Protein AF-A0A975AXX7-F1 (afdb_monomer_lite)

Structure (mmCIF, N/CA/C/O backbone):
data_AF-A0A975AXX7-F1
#
_entry.id   AF-A0A975AXX7-F1
#
loop_
_atom_site.group_PDB
_atom_site.id
_atom_site.type_symbol
_atom_site.label_atom_id
_atom_site.label_alt_id
_atom_site.label_comp_id
_atom_site.label_asym_id
_atom_site.label_entity_id
_atom_site.label_seq_id
_atom_site.pdbx_PDB_ins_code
_atom_site.Cartn_x
_atom_site.Cartn_y
_atom_site.Cartn_z
_atom_site.occupancy
_atom_site.B_iso_or_equiv
_atom_site.auth_seq_id
_atom_site.auth_comp_id
_atom_site.auth_asym_id
_atom_site.auth_atom_id
_atom_site.pdbx_PDB_model_num
ATOM 1 N N . MET A 1 1 ? 7.019 35.701 13.606 1.00 56.59 1 MET A N 1
ATOM 2 C CA . MET A 1 1 ? 5.741 35.134 14.078 1.00 56.59 1 MET A CA 1
ATOM 3 C C . MET A 1 1 ? 6.083 34.385 15.350 1.00 56.59 1 MET A C 1
ATOM 5 O O . MET A 1 1 ? 6.893 33.473 15.271 1.00 56.59 1 MET A O 1
ATOM 9 N N . TYR A 1 2 ? 5.627 34.871 16.501 1.00 76.50 2 TYR A N 1
ATOM 10 C CA . TYR A 1 2 ? 6.016 34.317 17.797 1.00 76.50 2 TYR A CA 1
ATOM 11 C C . TYR A 1 2 ? 5.344 32.965 18.018 1.00 76.50 2 TYR A C 1
ATOM 13 O O . TYR A 1 2 ? 4.155 32.813 17.732 1.00 76.50 2 TYR A O 1
ATOM 21 N N . THR A 1 3 ? 6.103 31.983 18.490 1.00 83.06 3 THR A N 1
ATOM 22 C CA . THR A 1 3 ? 5.582 30.653 18.804 1.00 83.06 3 THR A CA 1
ATOM 23 C C . THR A 1 3 ? 5.212 30.550 20.282 1.00 83.06 3 THR A C 1
ATOM 25 O O . THR A 1 3 ? 5.632 31.357 21.112 1.00 83.06 3 THR A O 1
ATOM 28 N N . GLN A 1 4 ? 4.440 29.521 20.638 1.00 84.56 4 GLN A N 1
ATOM 29 C CA . GLN A 1 4 ? 4.141 29.222 22.042 1.00 84.56 4 GLN A CA 1
ATOM 30 C C . GLN A 1 4 ? 5.424 28.965 22.854 1.00 84.56 4 GLN A C 1
ATOM 32 O O . GLN A 1 4 ? 5.468 29.283 24.036 1.00 84.56 4 GLN A O 1
ATOM 37 N N . ILE A 1 5 ? 6.473 28.442 22.2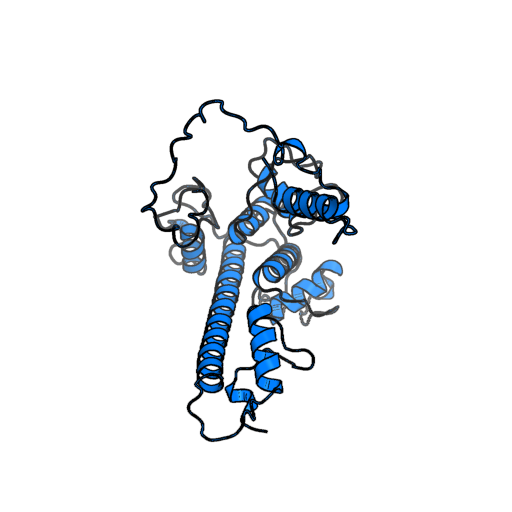14 1.00 85.62 5 ILE A N 1
ATOM 38 C CA . ILE A 1 5 ? 7.759 28.143 22.852 1.00 85.62 5 ILE A CA 1
ATOM 39 C C . ILE A 1 5 ? 8.514 29.446 23.170 1.00 85.62 5 ILE A C 1
ATOM 41 O O . ILE A 1 5 ? 9.024 29.589 24.276 1.00 85.62 5 ILE A O 1
ATOM 45 N N . ASP A 1 6 ? 8.494 30.438 22.272 1.00 87.44 6 ASP A N 1
ATOM 46 C CA . ASP A 1 6 ? 9.127 31.749 22.512 1.00 87.44 6 ASP A CA 1
ATOM 47 C C . ASP A 1 6 ? 8.477 32.496 23.693 1.00 87.44 6 ASP A C 1
ATOM 49 O O . ASP A 1 6 ? 9.152 33.155 24.490 1.00 87.44 6 ASP A O 1
ATOM 53 N N . MET A 1 7 ? 7.155 32.359 23.845 1.00 86.31 7 MET A N 1
ATOM 54 C CA . MET A 1 7 ? 6.407 32.888 24.991 1.00 86.31 7 MET A CA 1
ATOM 55 C C . MET A 1 7 ? 6.844 32.249 26.309 1.00 86.31 7 MET A C 1
ATOM 57 O O . MET A 1 7 ? 7.136 32.969 27.265 1.00 86.31 7 MET A O 1
ATOM 61 N N . VAL A 1 8 ? 6.904 30.914 26.360 1.00 88.38 8 VAL A N 1
ATOM 62 C CA . VAL A 1 8 ? 7.307 30.183 27.571 1.00 88.38 8 VAL A CA 1
ATOM 63 C C . VAL A 1 8 ? 8.723 30.589 27.969 1.00 88.38 8 VAL A C 1
ATOM 65 O O . VAL A 1 8 ? 8.921 31.033 29.100 1.00 88.38 8 VAL A O 1
ATOM 68 N N . LYS A 1 9 ? 9.654 30.620 27.011 1.00 89.88 9 LYS A N 1
ATOM 69 C CA . LYS A 1 9 ? 11.035 31.048 27.241 1.00 89.88 9 LYS A CA 1
ATOM 70 C C . LYS A 1 9 ? 11.153 32.434 27.862 1.00 89.88 9 LYS A C 1
ATOM 72 O O . LYS A 1 9 ? 11.984 32.687 28.735 1.00 89.88 9 LYS A O 1
ATOM 77 N N . THR A 1 10 ? 10.313 33.354 27.406 1.00 88.81 10 THR A N 1
ATOM 78 C CA . THR A 1 10 ? 10.299 34.726 27.917 1.00 88.81 10 THR A CA 1
ATOM 79 C C . THR A 1 10 ? 9.837 34.770 29.374 1.00 88.81 10 THR A C 1
ATOM 81 O O . THR A 1 10 ? 10.451 35.452 30.192 1.00 88.81 10 THR A O 1
ATOM 84 N N . ILE A 1 11 ? 8.797 34.005 29.724 1.00 88.06 11 ILE A N 1
ATOM 85 C CA . ILE A 1 11 ? 8.273 33.917 31.096 1.00 88.06 11 ILE A CA 1
ATOM 86 C C . ILE A 1 11 ? 9.312 33.301 32.035 1.00 88.06 11 ILE A C 1
ATOM 88 O O . ILE A 1 11 ? 9.528 33.820 33.130 1.00 88.06 11 ILE A O 1
ATOM 92 N N . GLU A 1 12 ? 9.986 32.234 31.603 1.00 89.56 12 GLU A N 1
ATOM 93 C CA . GLU A 1 12 ? 11.050 31.606 32.387 1.00 89.56 12 GLU A CA 1
ATOM 94 C C . GLU A 1 12 ? 12.153 32.596 32.743 1.00 89.56 12 GLU A C 1
ATOM 96 O O . GLU A 1 12 ? 12.564 32.681 33.897 1.00 89.56 12 GLU A O 1
ATOM 101 N N . GLN A 1 13 ? 12.603 33.389 31.769 1.00 86.38 13 GLN A N 1
ATOM 102 C CA . GLN A 1 13 ? 13.652 34.374 32.001 1.00 86.38 13 GLN A CA 1
ATOM 103 C C . GLN A 1 13 ? 13.206 35.524 32.903 1.00 86.38 13 GLN A C 1
ATOM 105 O O . GLN A 1 13 ? 13.998 35.970 33.730 1.00 86.38 13 GLN A O 1
ATOM 110 N N . ILE A 1 14 ? 11.955 35.983 32.786 1.00 86.88 14 ILE A N 1
ATOM 111 C CA . ILE A 1 14 ? 11.397 37.013 33.676 1.00 86.88 14 ILE A CA 1
ATOM 112 C C . ILE A 1 14 ? 11.335 36.508 35.124 1.00 86.88 14 ILE A C 1
ATOM 114 O O . ILE A 1 14 ? 11.645 37.253 36.051 1.00 86.88 14 ILE A O 1
ATOM 118 N N . LEU A 1 15 ? 10.949 35.246 35.325 1.00 89.12 15 LEU A N 1
ATOM 119 C CA . LEU A 1 15 ? 10.796 34.641 36.651 1.00 89.12 15 LEU A CA 1
ATOM 120 C C . LEU A 1 15 ? 12.088 34.002 37.193 1.00 89.12 15 LEU A C 1
ATOM 122 O O . LEU A 1 15 ? 12.091 33.500 38.316 1.00 89.12 15 LEU A O 1
ATOM 126 N N . GLY A 1 16 ? 13.178 34.007 36.418 1.00 88.56 16 GLY A N 1
ATOM 127 C CA . GLY A 1 16 ? 14.449 33.379 36.789 1.00 88.56 16 GLY A CA 1
ATOM 128 C C . GLY A 1 16 ? 14.383 31.850 36.895 1.00 88.56 16 GLY A C 1
ATOM 129 O O . GLY A 1 16 ? 15.138 31.255 37.665 1.00 88.56 16 GLY A O 1
ATOM 130 N N . LEU A 1 17 ? 13.471 31.211 36.160 1.00 90.00 17 LEU A N 1
ATOM 131 C CA . LEU A 1 17 ? 13.278 29.763 36.169 1.00 90.00 17 LEU A CA 1
ATOM 132 C C . LEU A 1 17 ? 14.241 29.065 35.189 1.00 90.00 17 LEU A C 1
ATOM 134 O O . LEU A 1 17 ? 14.586 29.631 34.148 1.00 90.00 17 LEU A O 1
ATOM 138 N N . PRO A 1 18 ? 14.700 27.838 35.502 1.00 89.50 18 PRO A N 1
ATOM 139 C CA . PRO A 1 18 ? 15.473 27.040 34.559 1.00 89.50 18 PRO A CA 1
ATOM 140 C C . PRO A 1 18 ? 14.592 26.571 33.385 1.00 89.50 18 PRO A C 1
ATOM 142 O O . PRO A 1 18 ? 13.393 26.385 33.585 1.00 89.50 18 PRO A O 1
ATOM 145 N N . PRO A 1 19 ? 15.181 26.297 32.203 1.00 86.62 19 PRO A N 1
ATOM 146 C CA . PRO A 1 19 ? 14.426 25.858 31.032 1.00 86.62 19 PRO A CA 1
ATOM 147 C C . PRO A 1 19 ? 13.666 24.548 31.251 1.00 86.62 19 PRO A C 1
ATOM 149 O O . PRO A 1 19 ? 14.264 23.544 31.648 1.00 86.62 19 PRO A O 1
ATOM 152 N N . MET A 1 20 ? 12.372 24.527 30.929 1.00 83.44 20 MET A N 1
ATOM 153 C CA . MET A 1 20 ? 11.478 23.395 31.183 1.00 83.44 20 MET A CA 1
ATOM 154 C C . MET A 1 20 ? 11.705 22.231 30.209 1.00 83.44 20 MET A C 1
ATOM 156 O O . MET A 1 20 ? 11.367 21.086 30.515 1.00 83.44 20 MET A O 1
ATOM 160 N N . ASN A 1 21 ? 12.274 22.499 29.026 1.00 87.50 21 ASN A N 1
ATOM 161 C CA . ASN A 1 21 ? 12.697 21.486 28.054 1.00 87.50 21 ASN A CA 1
ATOM 162 C C . ASN A 1 21 ? 13.792 22.008 27.088 1.00 87.50 21 ASN A C 1
ATOM 164 O O . ASN A 1 21 ? 14.190 23.170 27.133 1.00 87.50 21 ASN A O 1
ATOM 168 N N . GLN A 1 22 ? 14.297 21.142 26.195 1.00 81.06 22 GLN A N 1
ATOM 169 C CA . GLN A 1 22 ? 15.372 21.497 25.248 1.00 81.06 22 GLN A CA 1
ATOM 170 C C . GLN A 1 22 ? 14.945 22.498 24.162 1.00 81.06 22 GLN A C 1
ATOM 172 O O . GLN A 1 22 ? 15.771 23.285 23.708 1.00 81.06 22 GLN A O 1
ATOM 177 N N . MET A 1 23 ? 13.675 22.479 23.747 1.00 81.50 23 MET A N 1
ATOM 178 C CA . MET A 1 23 ? 13.162 23.409 22.733 1.00 81.50 23 MET A CA 1
ATOM 179 C C . MET A 1 23 ? 13.023 24.818 23.308 1.00 81.50 23 MET A C 1
ATOM 181 O O . MET A 1 23 ? 13.347 25.795 22.646 1.00 81.50 23 MET A O 1
ATOM 185 N N . ASP A 1 24 ? 12.617 24.900 24.569 1.00 85.38 24 ASP A N 1
ATOM 186 C CA . ASP A 1 24 ? 12.562 26.120 25.364 1.00 85.38 24 ASP A CA 1
ATOM 187 C C . ASP A 1 24 ? 13.958 26.712 25.594 1.00 85.38 24 ASP A C 1
ATOM 189 O O . ASP A 1 24 ? 14.209 27.903 25.420 1.00 85.38 24 ASP A O 1
ATOM 193 N N . ALA A 1 25 ? 14.940 25.855 25.891 1.00 86.25 25 ALA A N 1
ATOM 194 C CA . ALA A 1 25 ? 16.334 26.267 26.012 1.00 86.25 25 ALA A CA 1
ATOM 195 C C . ALA A 1 25 ? 16.880 26.932 24.732 1.00 86.25 25 ALA A C 1
ATOM 197 O O . ALA A 1 25 ? 17.683 27.858 24.842 1.00 86.25 25 ALA A O 1
ATOM 198 N N . ALA A 1 26 ? 16.440 26.481 23.552 1.00 85.94 26 ALA A N 1
ATOM 199 C CA . ALA A 1 26 ? 16.887 26.976 22.249 1.00 85.94 26 ALA A CA 1
ATOM 200 C C . ALA A 1 26 ? 16.035 28.127 21.676 1.00 85.94 26 ALA A C 1
ATOM 202 O O . ALA A 1 26 ? 16.423 28.725 20.670 1.00 85.94 26 ALA A O 1
ATOM 203 N N . ALA A 1 27 ? 14.883 28.430 22.277 1.00 87.31 27 ALA A N 1
ATOM 204 C CA . ALA A 1 27 ? 13.981 29.469 21.796 1.00 87.31 27 ALA A CA 1
ATOM 205 C C . ALA A 1 27 ? 14.533 30.881 22.035 1.00 87.31 27 ALA A C 1
ATOM 207 O O . ALA A 1 27 ? 15.290 31.132 22.977 1.00 87.31 27 ALA A O 1
ATOM 208 N N . THR A 1 28 ? 14.140 31.818 21.167 1.00 86.06 28 THR A N 1
ATOM 209 C CA . THR A 1 28 ? 14.558 33.220 21.286 1.00 86.06 28 THR A CA 1
ATOM 210 C C . THR A 1 28 ? 13.539 33.974 22.147 1.00 86.06 28 THR A C 1
ATOM 212 O O . THR A 1 28 ? 12.370 34.040 21.770 1.00 86.06 28 THR A O 1
ATOM 215 N N . PRO A 1 29 ? 13.941 34.567 23.284 1.00 84.00 29 PRO A N 1
ATOM 216 C CA . PRO A 1 29 ? 13.029 35.312 24.146 1.00 84.00 29 PRO A CA 1
ATOM 217 C C . PRO A 1 29 ? 12.493 36.577 23.466 1.00 84.00 29 PRO A C 1
ATOM 219 O O . PRO A 1 29 ? 13.185 37.251 22.699 1.00 84.00 29 PRO A O 1
ATOM 222 N N . MET A 1 30 ? 11.264 36.952 23.801 1.00 83.94 30 MET A N 1
ATOM 223 C CA . MET A 1 30 ? 10.543 38.089 23.234 1.00 83.94 30 MET A CA 1
ATOM 224 C C . MET A 1 30 ? 10.767 39.383 24.034 1.00 83.94 30 MET A C 1
ATOM 226 O O . MET A 1 30 ? 9.806 40.039 24.434 1.00 83.94 30 MET A O 1
ATOM 230 N N . TYR A 1 31 ? 12.018 39.786 24.270 1.00 74.56 31 TYR A N 1
ATOM 231 C CA . TYR A 1 31 ? 12.330 40.974 25.089 1.00 74.56 31 TYR A CA 1
ATOM 232 C C . TYR A 1 31 ? 11.623 42.258 24.625 1.00 74.56 31 TYR A C 1
ATOM 234 O O . TYR A 1 31 ? 11.270 43.106 25.438 1.00 74.56 31 TYR A O 1
ATOM 242 N N . ASN A 1 32 ? 11.369 42.380 23.321 1.00 71.94 32 ASN A N 1
ATOM 243 C CA . ASN A 1 32 ? 10.777 43.580 22.729 1.00 71.94 32 ASN A CA 1
ATOM 244 C C . ASN A 1 32 ? 9.257 43.684 22.935 1.00 71.94 32 ASN A C 1
ATOM 246 O O . ASN A 1 32 ? 8.696 44.748 22.705 1.00 71.94 32 ASN A O 1
ATOM 250 N N . ALA A 1 33 ? 8.583 42.604 23.345 1.00 71.94 33 ALA A N 1
ATOM 251 C CA . ALA A 1 33 ? 7.134 42.606 23.553 1.00 71.94 33 ALA A CA 1
ATOM 252 C C . ALA A 1 33 ? 6.723 43.169 24.928 1.00 71.94 33 ALA A C 1
ATOM 254 O O . ALA A 1 33 ? 5.579 43.579 25.103 1.00 71.94 33 ALA A O 1
ATOM 255 N N . PHE A 1 34 ? 7.645 43.199 25.895 1.00 70.62 34 PHE A N 1
ATOM 256 C CA . PHE A 1 34 ? 7.394 43.614 27.280 1.00 70.62 34 PHE A CA 1
ATOM 257 C C . PHE A 1 34 ? 8.258 44.825 27.655 1.00 70.62 34 PHE A C 1
ATOM 259 O O . PHE A 1 34 ? 9.052 44.779 28.592 1.00 70.62 34 PHE A O 1
ATOM 266 N N . THR A 1 35 ? 8.139 45.906 26.885 1.00 69.19 35 THR A N 1
ATOM 267 C CA . THR A 1 35 ? 8.797 47.185 27.184 1.00 69.19 35 THR A CA 1
ATOM 268 C C . THR A 1 35 ? 7.940 48.046 28.117 1.00 69.19 35 THR A C 1
ATOM 270 O O . THR A 1 35 ? 6.712 47.990 28.103 1.00 69.19 35 THR A O 1
ATOM 273 N N . ASP A 1 36 ? 8.603 48.856 28.941 1.00 75.06 36 ASP A N 1
ATOM 274 C CA . ASP A 1 36 ? 8.009 49.892 29.790 1.00 75.06 36 ASP A CA 1
ATOM 275 C C . ASP A 1 36 ? 7.554 51.137 29.003 1.00 75.06 36 ASP A C 1
ATOM 277 O O . ASP A 1 36 ? 6.900 52.023 29.556 1.00 75.06 36 ASP A O 1
ATOM 281 N N . LYS A 1 37 ? 7.876 51.206 27.706 1.00 76.88 37 LYS A N 1
ATOM 282 C CA . LYS A 1 37 ? 7.418 52.249 26.791 1.00 76.88 37 LYS A CA 1
ATOM 283 C C . LYS A 1 37 ? 6.315 51.712 25.895 1.00 76.88 37 LYS A C 1
ATOM 285 O O . LYS A 1 37 ? 6.543 50.819 25.088 1.00 76.88 37 LYS A O 1
ATOM 290 N N . ALA A 1 38 ? 5.128 52.301 26.010 1.00 68.81 38 ALA A N 1
ATOM 291 C CA . ALA A 1 38 ? 4.030 52.006 25.102 1.00 68.81 38 ALA A CA 1
ATOM 292 C C . ALA A 1 38 ? 4.414 52.390 23.666 1.00 68.81 38 ALA A C 1
ATOM 294 O O . ALA A 1 38 ? 4.820 53.527 23.413 1.00 68.81 38 ALA A O 1
ATOM 295 N N . ASP A 1 39 ? 4.260 51.447 22.741 1.00 73.88 39 ASP A N 1
ATOM 296 C CA . ASP A 1 39 ? 4.208 51.754 21.319 1.00 73.88 39 ASP A CA 1
ATOM 297 C C . ASP A 1 39 ? 2.826 52.351 21.020 1.00 73.88 39 ASP A C 1
ATOM 299 O O . ASP A 1 39 ? 1.798 51.708 21.245 1.00 73.88 39 ASP A O 1
ATOM 303 N N . LEU A 1 40 ? 2.809 53.622 20.622 1.00 78.94 40 LEU A N 1
ATOM 304 C CA . LEU A 1 40 ? 1.591 54.386 20.339 1.00 78.94 40 LEU A CA 1
ATOM 305 C C . LEU A 1 40 ? 1.329 54.510 18.834 1.00 78.94 40 LEU A C 1
ATOM 307 O O . LEU A 1 40 ? 0.397 55.218 18.445 1.00 78.94 40 LEU A O 1
ATOM 311 N N . GLU A 1 41 ? 2.139 53.859 17.993 1.00 81.38 41 GLU A N 1
ATOM 312 C CA . GLU A 1 41 ? 1.889 53.815 16.557 1.00 81.38 41 GLU A CA 1
ATOM 313 C C . GLU A 1 41 ? 0.520 53.155 16.289 1.00 81.38 41 GLU A C 1
ATOM 315 O O . GLU A 1 41 ? 0.195 52.116 16.880 1.00 81.38 41 GLU A O 1
ATOM 320 N N . PRO A 1 42 ? -0.333 53.747 15.430 1.00 77.31 42 PRO A N 1
ATOM 321 C CA . PRO A 1 42 ? -1.627 53.169 15.096 1.00 77.31 42 PRO A CA 1
ATOM 322 C C . PRO A 1 42 ? -1.447 51.777 14.491 1.00 77.31 42 PRO A C 1
ATOM 324 O O . PR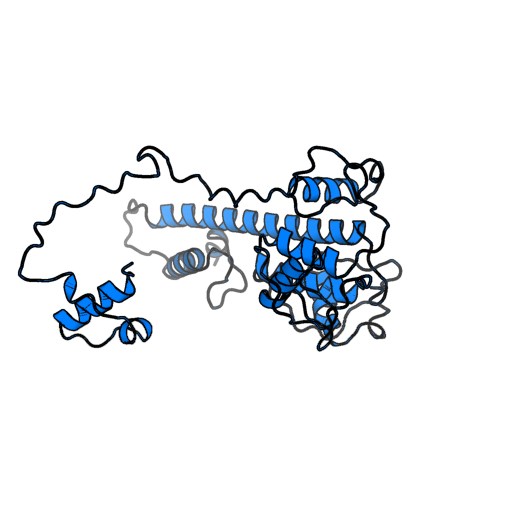O A 1 42 ? -0.745 51.605 13.497 1.00 77.31 42 PRO A O 1
ATOM 327 N N . TYR A 1 43 ? -2.104 50.776 15.071 1.00 68.62 43 TYR A N 1
ATOM 328 C CA . TYR A 1 43 ? -2.062 49.428 14.521 1.00 68.62 43 TYR A CA 1
ATOM 329 C C . TYR A 1 43 ? -2.767 49.390 13.160 1.00 68.62 43 TYR A C 1
ATOM 331 O O . TYR A 1 43 ? -3.957 49.709 13.062 1.00 68.62 43 TYR A O 1
ATOM 339 N N . ASP A 1 44 ? -2.055 48.946 12.123 1.00 75.62 44 ASP A N 1
ATOM 340 C CA . ASP A 1 44 ? -2.662 48.629 10.835 1.00 75.62 44 ASP A CA 1
ATOM 341 C C . ASP A 1 44 ? -3.618 47.448 11.015 1.00 75.62 44 ASP A C 1
ATOM 343 O O . ASP A 1 44 ? -3.212 46.296 11.191 1.00 75.62 44 ASP A O 1
ATOM 347 N N . VAL A 1 45 ? -4.919 47.738 10.993 1.00 73.19 45 VAL A N 1
ATOM 348 C CA . VAL A 1 45 ? -5.962 46.726 11.159 1.00 73.19 45 VAL A CA 1
ATOM 349 C C . VAL A 1 45 ? -5.858 45.708 10.025 1.00 73.19 45 VAL A C 1
ATOM 351 O O . VAL A 1 45 ? -6.260 45.960 8.888 1.00 73.19 45 VAL A O 1
ATOM 354 N N . ILE A 1 46 ? -5.361 44.515 10.346 1.00 68.56 46 ILE A N 1
ATOM 355 C CA . ILE A 1 46 ? -5.423 43.373 9.440 1.00 68.56 46 ILE A CA 1
ATOM 356 C C . ILE A 1 46 ? -6.882 42.923 9.387 1.00 68.56 46 ILE A C 1
ATOM 358 O O . ILE A 1 46 ? -7.413 42.349 10.337 1.00 68.56 46 ILE A O 1
ATOM 362 N N . GLN A 1 47 ? -7.539 43.201 8.262 1.00 65.38 47 GLN A N 1
ATOM 363 C CA . GLN A 1 47 ? -8.883 42.707 7.986 1.00 65.38 47 GLN A CA 1
ATOM 364 C C . GLN A 1 47 ? -8.915 41.183 8.118 1.00 65.38 47 GLN A C 1
ATOM 366 O O . GLN A 1 47 ? -8.091 40.459 7.547 1.00 65.38 47 GLN A O 1
ATOM 371 N N . ASN A 1 48 ? -9.891 40.706 8.882 1.00 59.22 48 ASN A N 1
ATOM 372 C CA . ASN A 1 48 ? -10.153 39.292 9.038 1.00 59.22 48 ASN A CA 1
ATOM 373 C C . ASN A 1 48 ? -10.420 38.648 7.663 1.00 59.22 48 ASN A C 1
ATOM 375 O O . ASN A 1 48 ? -11.349 39.034 6.958 1.00 59.22 48 ASN A O 1
ATOM 379 N N . LYS A 1 49 ? -9.615 37.647 7.291 1.00 69.44 49 LYS A N 1
ATOM 380 C CA . LYS A 1 49 ? -9.759 36.911 6.025 1.00 69.44 49 LYS A CA 1
ATOM 381 C C . LYS A 1 49 ? -10.840 35.821 6.068 1.00 69.44 49 LYS A C 1
ATOM 383 O O . LYS A 1 49 ? -11.188 35.293 5.017 1.00 69.44 49 LYS A O 1
ATOM 388 N N . ILE A 1 50 ? -11.346 35.456 7.250 1.00 64.62 50 ILE A N 1
ATOM 389 C CA . ILE A 1 50 ? -12.312 34.367 7.451 1.00 64.62 50 ILE A CA 1
ATOM 390 C C . ILE A 1 50 ? -13.471 34.868 8.327 1.00 64.62 50 ILE A C 1
ATOM 392 O O . ILE A 1 50 ? -13.258 35.085 9.514 1.00 64.62 50 ILE A O 1
ATOM 396 N N . PRO A 1 51 ? -14.694 35.029 7.798 1.00 75.50 51 PRO A N 1
ATOM 397 C CA . PRO A 1 51 ? -15.839 35.543 8.557 1.00 75.50 51 PRO A CA 1
ATOM 398 C C . PRO A 1 51 ? -16.028 34.865 9.930 1.00 75.50 51 PRO A C 1
ATOM 400 O O . PRO A 1 51 ? -15.866 33.652 10.049 1.00 75.50 51 PRO A O 1
ATOM 403 N N . LEU A 1 52 ? -16.343 35.650 10.971 1.00 59.69 52 LEU A N 1
ATOM 404 C CA . LEU A 1 52 ? -16.470 35.188 12.371 1.00 59.69 52 LEU A CA 1
ATOM 405 C C . LEU A 1 52 ? -17.587 34.147 12.578 1.00 59.69 52 LEU A C 1
ATOM 407 O O . LEU A 1 52 ? -17.570 33.396 13.547 1.00 59.69 52 LEU A O 1
ATOM 411 N N . ASP A 1 53 ? -18.556 34.124 11.671 1.00 75.81 53 ASP A N 1
ATOM 412 C CA . ASP A 1 53 ? -19.694 33.210 11.594 1.00 75.81 53 ASP A CA 1
ATOM 413 C C . ASP A 1 53 ? -19.385 31.920 10.819 1.00 75.81 53 ASP A C 1
ATOM 415 O O . ASP A 1 53 ? -20.196 30.989 10.805 1.00 75.81 53 ASP A O 1
ATOM 419 N N . LYS A 1 54 ? -18.201 31.816 10.206 1.00 63.94 54 LYS A N 1
ATOM 420 C CA . LYS A 1 54 ? -17.760 30.582 9.566 1.00 63.94 54 LYS A CA 1
ATOM 421 C C . LYS A 1 54 ? -17.414 29.564 10.658 1.00 63.94 54 LYS A C 1
ATOM 423 O O . LYS A 1 54 ? -16.344 29.619 11.261 1.00 63.94 54 LYS A O 1
ATOM 428 N N . MET A 1 55 ? -18.325 28.624 10.920 1.00 54.00 55 MET A N 1
ATOM 429 C CA . MET A 1 55 ? -18.020 27.430 11.715 1.00 54.00 55 MET A CA 1
ATOM 430 C C . MET A 1 55 ? -16.754 26.762 11.159 1.00 54.00 55 MET A C 1
ATOM 432 O O . MET A 1 55 ? -16.566 26.744 9.939 1.00 54.00 55 MET A O 1
ATOM 436 N N . ASN A 1 56 ? -15.905 26.196 12.029 1.00 51.81 56 ASN A N 1
ATOM 437 C CA . ASN A 1 56 ? -14.838 25.296 11.584 1.00 51.81 56 ASN A CA 1
ATOM 438 C C . ASN A 1 56 ? -15.461 24.299 10.605 1.00 51.81 56 ASN A C 1
ATOM 440 O O . ASN A 1 56 ? -16.385 23.578 10.989 1.00 51.81 56 ASN A O 1
ATOM 444 N N . GLU A 1 57 ? -14.998 24.287 9.354 1.00 53.50 57 GLU A N 1
ATOM 445 C CA . GLU A 1 57 ? -15.444 23.294 8.384 1.00 53.50 57 GLU A CA 1
ATOM 446 C C . GLU A 1 57 ? -15.203 21.924 9.023 1.00 53.50 57 GLU A C 1
ATOM 448 O O . GLU A 1 57 ? -14.072 21.576 9.376 1.00 53.50 57 GLU A O 1
ATOM 453 N N . GLY A 1 58 ? -16.288 21.198 9.308 1.00 46.12 58 GLY A N 1
ATOM 454 C CA . GLY A 1 58 ? -16.210 19.878 9.913 1.00 46.12 58 GLY A CA 1
ATOM 455 C C . GLY A 1 58 ? -15.306 19.022 9.044 1.00 46.12 58 GLY A C 1
ATOM 456 O O . GLY A 1 58 ? -15.642 18.799 7.889 1.00 46.12 58 GLY A O 1
ATOM 457 N N . SER A 1 59 ? -14.163 18.597 9.598 1.00 41.41 59 SER A N 1
ATOM 458 C CA . SER A 1 59 ? -12.998 18.085 8.864 1.00 41.41 59 SER A CA 1
ATOM 459 C C . SER A 1 59 ? -12.555 19.025 7.743 1.00 41.41 59 SER A C 1
ATOM 461 O O . SER A 1 59 ? -13.258 19.184 6.754 1.00 41.41 59 SER A O 1
ATOM 463 N N . ALA A 1 60 ? -11.362 19.611 7.883 1.00 37.47 60 ALA A N 1
ATOM 464 C CA . ALA A 1 60 ? -10.703 20.328 6.802 1.00 37.47 60 ALA A CA 1
ATOM 465 C C . ALA A 1 60 ? -10.969 19.610 5.476 1.00 37.47 60 ALA A C 1
ATOM 467 O O . ALA A 1 60 ? -10.601 18.439 5.323 1.00 37.47 60 ALA A O 1
ATOM 468 N N . SER A 1 61 ? -11.647 20.303 4.560 1.00 36.59 61 SER A N 1
ATOM 469 C CA . SER A 1 61 ? -11.631 19.942 3.159 1.00 36.59 61 SER A CA 1
ATOM 470 C C . SER A 1 61 ? -10.165 19.737 2.816 1.00 36.59 61 SER A C 1
ATOM 472 O O . SER A 1 61 ? -9.370 20.683 2.814 1.00 36.59 61 SER A O 1
ATOM 474 N N . VAL A 1 62 ? -9.803 18.469 2.629 1.00 41.12 62 VAL A N 1
ATOM 475 C CA . VAL A 1 62 ? -8.552 18.054 2.013 1.00 41.12 62 VAL A CA 1
ATOM 476 C C . VAL A 1 62 ? -8.349 19.003 0.834 1.00 41.12 62 VAL A C 1
ATOM 478 O O . VAL A 1 62 ? -9.327 19.213 0.106 1.00 41.12 62 VAL A O 1
ATOM 481 N N . PRO A 1 63 ? -7.174 19.642 0.661 1.00 31.19 63 PRO A N 1
ATOM 482 C CA . PRO A 1 63 ? -6.934 20.451 -0.524 1.00 31.19 63 PRO A CA 1
ATOM 483 C C . PRO A 1 63 ? -7.414 19.642 -1.719 1.00 31.19 63 PRO A C 1
ATOM 485 O O . PRO A 1 63 ? -6.997 18.495 -1.885 1.00 31.19 63 PRO A O 1
ATOM 488 N N . SER A 1 64 ? -8.385 20.202 -2.445 1.00 33.25 64 SER A N 1
ATOM 489 C CA . SER A 1 64 ? -9.009 19.563 -3.592 1.00 33.25 64 SER A CA 1
ATOM 490 C C . SER A 1 64 ? -7.894 19.205 -4.558 1.00 33.25 64 SER A C 1
ATOM 492 O O . SER A 1 64 ? -7.411 20.047 -5.315 1.00 33.25 64 SER A O 1
ATOM 494 N N . TYR A 1 65 ? -7.451 17.952 -4.501 1.00 33.56 65 TYR A N 1
ATOM 495 C CA . TYR A 1 65 ? -6.675 17.362 -5.562 1.00 33.56 65 TYR A CA 1
ATOM 496 C C . TYR A 1 65 ? -7.591 17.431 -6.780 1.00 33.56 65 TYR A C 1
ATOM 498 O O . TYR A 1 65 ? -8.591 16.722 -6.851 1.00 33.56 65 TYR A O 1
ATOM 506 N N . ASN A 1 66 ? -7.241 18.272 -7.753 1.00 33.91 66 ASN A N 1
ATOM 507 C CA . ASN A 1 66 ? -7.729 18.174 -9.129 1.00 33.91 66 ASN A CA 1
ATOM 508 C C . ASN A 1 66 ? -7.191 16.877 -9.775 1.00 33.91 66 ASN A C 1
ATOM 510 O O . ASN A 1 66 ? -6.544 16.886 -10.817 1.00 33.91 66 ASN A O 1
ATOM 514 N N . GLY A 1 67 ? -7.398 15.735 -9.122 1.00 41.41 67 GLY A N 1
ATOM 515 C CA . GLY A 1 67 ? -7.356 14.418 -9.725 1.00 41.41 67 GLY A CA 1
ATOM 516 C C . GLY A 1 67 ? -8.804 14.003 -9.870 1.00 41.41 67 GLY A C 1
ATOM 517 O O . GLY A 1 67 ? -9.384 13.564 -8.886 1.00 41.41 67 GLY A O 1
ATOM 518 N N . GLY A 1 68 ? -9.377 14.235 -11.053 1.00 39.19 68 GLY A N 1
ATOM 519 C CA . GLY A 1 68 ? -10.803 14.081 -11.321 1.00 39.19 68 GLY A CA 1
ATOM 520 C C . GLY A 1 68 ? -11.397 12.852 -10.644 1.00 39.19 68 GLY A C 1
ATOM 521 O O . GLY A 1 68 ? -11.020 11.723 -10.954 1.00 39.19 68 GLY A O 1
ATOM 522 N N . SER A 1 69 ? -12.318 13.083 -9.709 1.00 40.81 69 SER A N 1
ATOM 523 C CA . SER A 1 69 ? -13.230 12.051 -9.242 1.00 40.81 69 SER A CA 1
ATOM 524 C C . SER A 1 69 ? -13.945 11.513 -10.475 1.00 40.81 69 SER A C 1
ATOM 526 O O . SER A 1 69 ? -14.685 12.251 -11.131 1.00 40.81 69 SER A O 1
ATOM 528 N N . HIS A 1 70 ? -13.694 10.255 -10.836 1.00 52.56 70 HIS A N 1
ATOM 529 C CA . HIS A 1 70 ? -14.425 9.650 -11.937 1.00 52.56 70 HIS A CA 1
ATOM 530 C C . HIS A 1 70 ? -15.865 9.425 -11.481 1.00 52.56 70 HIS A C 1
ATOM 532 O O . HIS A 1 70 ? -16.156 8.542 -10.681 1.00 52.56 70 HIS A O 1
ATOM 538 N N . SER A 1 71 ? -16.755 10.287 -11.970 1.00 49.00 71 SER A N 1
ATOM 539 C CA . SER A 1 71 ? -18.211 10.180 -11.808 1.00 49.00 71 SER A CA 1
ATOM 540 C C . SER A 1 71 ? -18.814 9.088 -12.715 1.00 49.00 71 SER A C 1
ATOM 542 O O . SER A 1 71 ? -19.982 8.735 -12.580 1.00 49.00 71 SER A O 1
ATOM 544 N N . GLY A 1 72 ? -18.021 8.548 -13.651 1.00 59.25 72 GLY A N 1
ATOM 545 C CA . GLY A 1 72 ? -18.420 7.500 -14.593 1.00 59.25 72 GLY A CA 1
ATOM 546 C C . GLY A 1 72 ? -17.837 6.130 -14.243 1.00 59.25 72 GLY A C 1
ATOM 547 O O . GLY A 1 72 ? -16.762 6.036 -13.655 1.00 59.25 72 GLY A O 1
ATOM 548 N N . SER A 1 73 ? -18.559 5.076 -14.626 1.00 74.19 73 SER A N 1
ATOM 549 C CA . SER A 1 73 ? -18.072 3.691 -14.603 1.00 74.19 73 SER A CA 1
ATOM 550 C C . SER A 1 73 ? -17.184 3.428 -15.827 1.00 74.19 73 SER A C 1
ATOM 552 O O . SER A 1 73 ? -17.439 3.974 -16.904 1.00 74.19 73 SER A O 1
ATOM 554 N N . PHE A 1 74 ? -16.142 2.610 -15.665 1.00 87.88 74 PHE A N 1
ATOM 555 C CA . PHE A 1 74 ? -15.296 2.182 -16.781 1.00 87.88 74 PHE A CA 1
ATOM 556 C C . PHE A 1 74 ? -16.030 1.124 -17.620 1.00 87.88 74 PHE A C 1
ATOM 558 O O . PHE A 1 74 ? -16.747 0.280 -17.090 1.00 87.88 74 PHE A O 1
ATOM 565 N N . LYS A 1 75 ? -15.865 1.148 -18.942 1.00 90.62 75 LYS A N 1
ATOM 566 C CA . LYS A 1 75 ? -16.588 0.244 -19.855 1.00 90.62 75 LYS A CA 1
ATOM 567 C C . LYS A 1 75 ? -16.009 -1.168 -19.871 1.00 90.62 75 LYS A C 1
ATOM 569 O O . LYS A 1 75 ? -16.725 -2.134 -20.102 1.00 90.62 75 LYS A O 1
ATOM 574 N N . ASP A 1 76 ? -14.710 -1.291 -19.639 1.00 92.12 76 ASP A N 1
ATOM 575 C CA . ASP A 1 76 ? -13.953 -2.544 -19.698 1.00 92.12 76 ASP A CA 1
ATOM 576 C C . ASP A 1 76 ? -14.008 -3.373 -18.406 1.00 92.12 76 ASP A C 1
ATOM 578 O O . ASP A 1 76 ? -13.421 -4.450 -18.338 1.00 92.12 76 ASP A O 1
ATOM 582 N N . ILE A 1 77 ? -14.728 -2.899 -17.385 1.00 90.62 77 ILE A N 1
ATOM 583 C CA . ILE A 1 77 ? -14.940 -3.631 -16.127 1.00 90.62 77 ILE A CA 1
ATOM 584 C C . ILE A 1 77 ? -16.342 -4.241 -16.026 1.00 90.62 77 ILE A C 1
ATOM 586 O O . ILE A 1 77 ? -16.678 -4.850 -15.009 1.00 90.62 77 ILE A O 1
ATOM 590 N N . ASP A 1 78 ? -17.179 -4.102 -17.056 1.00 88.12 78 ASP A N 1
ATOM 591 C CA . ASP A 1 78 ? -18.512 -4.697 -17.067 1.00 88.12 78 ASP A CA 1
ATOM 592 C C . ASP A 1 78 ? -18.438 -6.231 -17.051 1.00 88.12 78 ASP A C 1
ATOM 594 O O . ASP A 1 78 ? -17.846 -6.867 -17.919 1.00 88.12 78 ASP A O 1
ATOM 598 N N . GLY A 1 79 ? -19.029 -6.835 -16.015 1.00 82.62 79 GLY A N 1
ATOM 599 C CA . GLY A 1 79 ? -18.935 -8.276 -15.757 1.00 82.62 79 GLY A CA 1
ATOM 600 C C . GLY A 1 79 ? -17.602 -8.728 -15.145 1.00 82.62 79 GLY A C 1
ATOM 601 O O . GLY A 1 79 ? -17.435 -9.916 -14.873 1.00 82.62 79 GLY A O 1
ATOM 602 N N . HIS A 1 80 ? -16.667 -7.808 -14.886 1.00 90.81 80 HIS A N 1
ATOM 603 C CA . HIS A 1 80 ? -15.380 -8.124 -14.279 1.00 90.81 80 HIS A CA 1
ATOM 604 C C . HIS A 1 80 ? -15.507 -8.278 -12.754 1.00 90.81 80 HIS A C 1
ATOM 606 O O . HIS A 1 80 ? -16.127 -7.461 -12.075 1.00 90.81 80 HIS A O 1
ATOM 612 N N . TRP A 1 81 ? -14.866 -9.299 -12.177 1.00 89.62 81 TRP A N 1
ATOM 613 C CA . TRP A 1 81 ? -14.978 -9.627 -10.744 1.00 89.62 81 TRP A CA 1
ATOM 614 C C . TRP A 1 81 ? -14.507 -8.499 -9.808 1.00 89.62 81 TRP A C 1
ATOM 616 O O . TRP A 1 81 ? -14.946 -8.410 -8.664 1.00 89.62 81 TRP A O 1
ATOM 626 N N . ALA A 1 82 ? -13.598 -7.643 -10.286 1.00 87.81 82 ALA A N 1
ATOM 627 C CA . ALA A 1 82 ? -13.058 -6.512 -9.532 1.00 87.81 82 ALA A CA 1
ATOM 628 C C . ALA A 1 82 ? -13.859 -5.207 -9.701 1.00 87.81 82 ALA A C 1
ATOM 630 O O . ALA A 1 82 ? -13.438 -4.189 -9.154 1.00 87.81 82 ALA A O 1
ATOM 631 N N . LYS A 1 83 ? -14.980 -5.214 -10.443 1.00 85.31 83 LYS A N 1
ATOM 632 C CA . LYS A 1 83 ? -15.765 -4.014 -10.779 1.00 85.31 83 LYS A CA 1
ATOM 633 C C . LYS A 1 83 ? -16.064 -3.142 -9.559 1.00 85.31 83 LYS A C 1
ATOM 635 O O . LYS A 1 83 ? -15.636 -1.993 -9.517 1.00 85.31 83 LYS A O 1
ATOM 640 N N . ASP A 1 84 ? -16.694 -3.718 -8.538 1.00 84.56 84 ASP A N 1
ATOM 641 C CA . ASP A 1 84 ? -17.107 -2.980 -7.337 1.00 84.56 84 ASP A CA 1
ATOM 642 C C . ASP A 1 84 ? -15.912 -2.351 -6.606 1.00 84.56 84 ASP A C 1
ATOM 644 O O . ASP A 1 84 ? -15.975 -1.214 -6.135 1.00 84.56 84 ASP A O 1
ATOM 648 N N . ALA A 1 85 ? -14.792 -3.080 -6.533 1.00 86.12 85 ALA A N 1
ATOM 649 C CA . ALA A 1 85 ? -13.567 -2.580 -5.921 1.00 86.12 85 ALA A CA 1
ATOM 650 C C . ALA A 1 85 ? -12.991 -1.402 -6.719 1.00 86.12 85 ALA A C 1
ATOM 652 O O . ALA A 1 85 ? -12.577 -0.403 -6.133 1.00 86.12 85 ALA A O 1
ATOM 653 N N . ILE A 1 86 ? -12.984 -1.502 -8.049 1.00 90.25 86 ILE A N 1
ATOM 654 C CA . ILE A 1 86 ? -12.476 -0.460 -8.942 1.00 90.25 86 ILE A CA 1
ATOM 655 C C . ILE A 1 86 ? -13.343 0.802 -8.820 1.00 90.25 86 ILE A C 1
ATOM 657 O O . ILE A 1 86 ? -12.820 1.879 -8.543 1.00 90.25 86 ILE A O 1
ATOM 661 N N . GLU A 1 87 ? -14.665 0.685 -8.922 1.00 86.31 87 GLU A N 1
ATOM 662 C CA . GLU A 1 87 ? -15.583 1.829 -8.820 1.00 86.31 87 GLU A CA 1
ATOM 663 C C . GLU A 1 87 ? -15.507 2.517 -7.444 1.00 86.31 87 GLU A C 1
ATOM 665 O O . GLU A 1 87 ? -15.418 3.748 -7.342 1.00 86.31 87 GLU A O 1
ATOM 670 N N . ALA A 1 88 ? -15.456 1.734 -6.361 1.00 84.12 88 ALA A N 1
ATOM 671 C CA . ALA A 1 88 ? -15.341 2.270 -5.006 1.00 84.12 88 ALA A CA 1
ATOM 672 C C . ALA A 1 88 ? -14.024 3.028 -4.772 1.00 84.12 88 ALA A C 1
ATOM 674 O O . ALA A 1 88 ? -13.987 4.003 -4.020 1.00 84.12 88 ALA A O 1
ATOM 675 N N . LEU A 1 89 ? -12.930 2.593 -5.396 1.00 88.38 89 LEU A N 1
ATOM 676 C CA . LEU A 1 89 ? -11.637 3.266 -5.288 1.00 88.38 89 LEU A CA 1
ATOM 677 C C . LEU A 1 89 ? -11.518 4.470 -6.225 1.00 88.38 89 LEU A C 1
ATOM 679 O O . LEU A 1 89 ? -10.904 5.470 -5.844 1.00 88.38 89 LEU A O 1
ATOM 683 N N . ALA A 1 90 ? -12.107 4.396 -7.419 1.00 88.12 90 ALA A N 1
ATOM 684 C CA . ALA A 1 90 ? -12.116 5.482 -8.395 1.00 88.12 90 ALA A CA 1
ATOM 685 C C . ALA A 1 90 ? -12.941 6.674 -7.890 1.00 88.12 90 ALA A C 1
ATOM 687 O O . ALA A 1 90 ? -12.475 7.812 -7.932 1.00 88.12 90 ALA A O 1
ATOM 688 N N . SER A 1 91 ? -14.110 6.412 -7.293 1.00 83.75 91 SER A N 1
ATOM 689 C CA . SER A 1 91 ? -14.943 7.439 -6.643 1.00 83.75 91 SER A CA 1
ATOM 690 C C . SER A 1 91 ? -14.255 8.130 -5.458 1.00 83.75 91 SER A C 1
ATOM 692 O O . SER A 1 91 ? -14.592 9.261 -5.114 1.00 83.75 91 SER A O 1
ATOM 694 N N . LYS A 1 92 ? -13.259 7.474 -4.847 1.00 83.25 92 LYS A N 1
ATOM 695 C CA . LYS A 1 92 ? -12.406 8.036 -3.785 1.00 83.25 92 LYS A CA 1
ATOM 696 C C . LYS A 1 92 ? -11.125 8.690 -4.314 1.00 83.25 92 LYS A C 1
ATOM 698 O O . LYS A 1 92 ? -10.321 9.149 -3.509 1.00 83.25 92 LYS A O 1
ATOM 703 N N . GLY A 1 93 ? -10.898 8.693 -5.629 1.00 87.00 93 GLY A N 1
ATOM 704 C CA . GLY A 1 93 ? -9.685 9.231 -6.253 1.00 87.00 93 GLY A CA 1
ATOM 705 C C . GLY A 1 93 ? -8.405 8.443 -5.941 1.00 87.00 93 GLY A C 1
ATOM 706 O O . GLY A 1 93 ? -7.303 8.944 -6.163 1.00 87.00 93 GLY A O 1
ATOM 707 N N . ILE A 1 94 ? -8.523 7.217 -5.414 1.00 90.62 94 ILE A N 1
ATOM 708 C CA . ILE A 1 94 ? -7.372 6.385 -5.026 1.00 90.62 94 ILE A CA 1
ATOM 709 C C . ILE A 1 94 ? -6.736 5.745 -6.261 1.00 90.62 94 ILE A C 1
ATOM 711 O O . ILE A 1 94 ? -5.509 5.709 -6.392 1.00 90.62 94 ILE A O 1
ATOM 715 N N . ILE A 1 95 ? -7.575 5.278 -7.185 1.00 91.44 95 ILE A N 1
ATOM 716 C CA . ILE A 1 95 ? -7.149 4.730 -8.473 1.00 91.44 95 ILE A CA 1
ATOM 717 C C . ILE A 1 95 ? -7.621 5.629 -9.614 1.00 91.44 95 ILE A C 1
ATOM 719 O O . ILE A 1 95 ? -8.589 6.375 -9.476 1.00 91.44 95 ILE A O 1
ATOM 723 N N . LYS A 1 96 ? -6.919 5.541 -10.743 1.00 88.06 96 LYS A N 1
ATOM 724 C CA . LYS A 1 96 ? -7.234 6.247 -11.987 1.00 88.06 96 LYS A CA 1
ATOM 725 C C . LYS A 1 96 ? -7.224 5.247 -13.142 1.00 88.06 96 LYS A C 1
ATOM 727 O O . LYS A 1 96 ? -6.430 4.299 -13.105 1.00 88.06 96 LYS A O 1
ATOM 732 N N . GLY A 1 97 ? -8.101 5.454 -14.122 1.00 86.44 97 GLY A N 1
ATOM 733 C CA . GLY A 1 97 ? -8.090 4.699 -15.376 1.00 86.44 97 GLY A CA 1
ATOM 734 C C . GLY A 1 97 ? -6.856 5.006 -16.220 1.00 86.44 97 GLY A C 1
ATOM 735 O O . GLY A 1 97 ? -6.102 5.931 -15.905 1.00 86.44 97 GLY A O 1
ATOM 736 N N . GLU A 1 98 ? -6.645 4.214 -17.268 1.00 86.56 98 GLU A N 1
ATOM 737 C CA . GLU A 1 98 ? -5.696 4.569 -18.332 1.00 86.56 98 GLU A CA 1
ATOM 738 C C . GLU A 1 98 ? -6.227 5.768 -19.131 1.00 86.56 98 GLU A C 1
ATOM 740 O O . GLU A 1 98 ? -5.466 6.659 -19.506 1.00 86.56 98 GLU A O 1
ATOM 745 N N . ASP A 1 99 ? -7.549 5.826 -19.304 1.00 86.19 99 ASP A N 1
ATOM 746 C CA . ASP A 1 99 ? -8.271 6.961 -19.864 1.00 86.19 99 ASP A CA 1
ATOM 747 C C . ASP A 1 99 ? -9.638 7.147 -19.175 1.00 86.19 99 ASP A C 1
ATOM 749 O O . ASP A 1 99 ? -9.916 6.545 -18.135 1.00 86.19 99 ASP A O 1
ATOM 753 N N . GLU A 1 100 ? -10.487 8.013 -19.738 1.00 81.12 100 GLU A N 1
ATOM 754 C CA . GLU A 1 100 ? -11.799 8.342 -19.172 1.00 81.12 100 GLU A CA 1
ATOM 755 C C . GLU A 1 100 ? -12.814 7.184 -19.163 1.00 81.12 100 GLU A C 1
ATOM 757 O O . GLU A 1 100 ? -13.813 7.247 -18.449 1.00 81.12 100 GLU A O 1
ATOM 762 N N . ASN A 1 101 ? -12.607 6.157 -19.988 1.00 86.44 101 ASN A N 1
ATOM 763 C CA . ASN A 1 101 ? -13.530 5.042 -20.190 1.00 86.44 101 ASN A CA 1
ATOM 764 C C . ASN A 1 101 ? -12.912 3.672 -19.878 1.00 86.44 101 ASN A C 1
ATOM 766 O O . ASN A 1 101 ? -13.675 2.716 -19.743 1.00 86.44 101 ASN A O 1
ATOM 770 N N . HIS A 1 102 ? -11.586 3.557 -19.763 1.00 90.25 102 HIS A N 1
ATOM 771 C CA . HIS A 1 102 ? -10.888 2.282 -19.590 1.00 90.25 102 HIS A CA 1
ATOM 772 C C . HIS A 1 102 ? -10.012 2.260 -18.336 1.00 90.25 102 HIS A C 1
ATOM 774 O O . HIS A 1 102 ? -9.206 3.162 -18.082 1.00 90.25 102 HIS A O 1
ATOM 780 N N . PHE A 1 103 ? -10.140 1.185 -17.560 1.00 92.62 103 PHE A N 1
ATOM 781 C CA . PHE A 1 103 ? -9.295 0.926 -16.396 1.00 92.62 103 PHE A CA 1
ATOM 782 C C . PHE A 1 103 ? -8.136 -0.039 -16.679 1.00 92.62 103 PHE A C 1
ATOM 784 O O . PHE A 1 103 ? -7.121 0.022 -15.978 1.00 92.62 103 PHE A O 1
ATOM 791 N N . ALA A 1 104 ? -8.304 -0.918 -17.665 1.00 94.88 104 ALA A N 1
ATOM 792 C CA . ALA A 1 104 ? -7.457 -2.048 -18.016 1.00 94.88 104 ALA A CA 1
ATOM 793 C C . ALA A 1 104 ? -7.205 -3.015 -16.838 1.00 94.88 104 ALA A C 1
ATOM 795 O O . ALA A 1 104 ? -6.078 -3.128 -16.347 1.00 94.88 104 ALA A O 1
ATOM 796 N N . PRO A 1 105 ? -8.244 -3.714 -16.337 1.00 93.56 105 PRO A N 1
ATOM 797 C CA . PRO A 1 105 ? -8.148 -4.536 -15.127 1.00 93.56 105 PRO A CA 1
ATOM 798 C C . PRO A 1 105 ? -7.104 -5.662 -15.215 1.00 93.56 105 PRO A C 1
ATOM 800 O O . PRO A 1 105 ? -6.421 -5.927 -14.224 1.00 93.56 105 PRO A O 1
ATOM 803 N N . ASP A 1 106 ? -6.946 -6.281 -16.384 1.00 95.62 106 ASP A N 1
ATOM 804 C CA . ASP A 1 106 ? -6.052 -7.428 -16.588 1.00 95.62 106 ASP A CA 1
ATOM 805 C C . ASP A 1 106 ? -4.608 -7.036 -16.941 1.00 95.62 106 ASP A C 1
ATOM 807 O O . ASP A 1 106 ? -3.711 -7.886 -16.944 1.00 95.62 106 ASP A O 1
ATOM 811 N N . ASN A 1 107 ? -4.348 -5.746 -17.192 1.00 95.56 107 ASN A N 1
ATOM 812 C CA . ASN A 1 107 ? -2.996 -5.258 -17.439 1.00 95.56 107 ASN A CA 1
ATOM 813 C C . ASN A 1 107 ? -2.136 -5.416 -16.180 1.00 95.56 107 ASN A C 1
ATOM 815 O O . ASN A 1 107 ? -2.601 -5.265 -15.043 1.00 95.56 107 ASN A O 1
ATOM 819 N N . LYS A 1 108 ? -0.848 -5.715 -16.383 1.00 97.06 108 LYS A N 1
ATOM 820 C CA . LYS A 1 108 ? 0.123 -5.752 -15.288 1.00 97.06 108 LYS A CA 1
ATOM 821 C C . LYS A 1 108 ? 0.322 -4.347 -14.738 1.00 97.06 108 LYS A C 1
ATOM 823 O O . LYS A 1 108 ? 0.427 -3.392 -15.500 1.00 97.06 108 LYS A O 1
ATOM 828 N N . ILE A 1 109 ? 0.363 -4.237 -13.414 1.00 96.81 109 ILE A N 1
ATOM 829 C CA . ILE A 1 109 ? 0.567 -2.956 -12.742 1.00 96.81 109 ILE A CA 1
ATOM 830 C C . ILE A 1 109 ? 2.050 -2.730 -12.460 1.00 96.81 109 ILE A C 1
ATOM 832 O O . ILE A 1 109 ? 2.753 -3.619 -11.970 1.00 96.81 109 ILE A O 1
ATOM 836 N N . THR A 1 110 ? 2.528 -1.527 -12.757 1.00 96.50 110 THR A N 1
ATOM 837 C CA . THR A 1 110 ? 3.914 -1.135 -12.497 1.00 96.50 110 THR A CA 1
ATOM 838 C C . THR A 1 110 ? 4.141 -0.773 -11.029 1.00 96.50 110 THR A C 1
ATOM 840 O O . THR A 1 110 ? 3.220 -0.398 -10.292 1.00 96.50 110 THR A O 1
ATOM 843 N N . ARG A 1 111 ? 5.399 -0.842 -10.581 1.00 96.50 111 ARG A N 1
ATOM 844 C CA . ARG A 1 111 ? 5.793 -0.427 -9.223 1.00 96.50 111 ARG A CA 1
ATOM 845 C C . ARG A 1 111 ? 5.454 1.042 -8.949 1.00 96.50 111 ARG A C 1
ATOM 847 O O . ARG A 1 111 ? 4.991 1.359 -7.852 1.00 96.50 111 ARG A O 1
ATOM 854 N N . ALA A 1 112 ? 5.637 1.927 -9.931 1.00 95.50 112 ALA A N 1
ATOM 855 C CA . ALA A 1 112 ? 5.313 3.348 -9.809 1.00 95.50 112 ALA A CA 1
ATOM 856 C C . ALA A 1 112 ? 3.806 3.611 -9.677 1.00 95.50 112 ALA A C 1
ATOM 858 O O . ALA A 1 112 ? 3.383 4.406 -8.829 1.00 95.50 112 ALA A O 1
ATOM 859 N N . GLU A 1 113 ? 2.981 2.924 -10.469 1.00 95.25 113 GLU A N 1
ATOM 860 C CA . GLU A 1 113 ? 1.523 3.021 -10.358 1.00 95.25 113 GLU A CA 1
ATOM 861 C C . GLU A 1 113 ? 1.039 2.535 -9.000 1.00 95.25 113 GLU A C 1
ATOM 863 O O . GLU A 1 113 ? 0.268 3.234 -8.339 1.00 95.25 113 GLU A O 1
ATOM 868 N N . PHE A 1 114 ? 1.529 1.379 -8.546 1.00 97.25 114 PHE A N 1
ATOM 869 C CA . PHE A 1 114 ? 1.120 0.831 -7.261 1.00 97.25 114 PHE A CA 1
ATOM 870 C C . PHE A 1 114 ? 1.517 1.750 -6.098 1.00 97.25 114 PHE A C 1
ATOM 872 O O . PHE A 1 114 ? 0.686 2.050 -5.239 1.00 97.25 114 PHE A O 1
ATOM 879 N N . ALA A 1 115 ? 2.746 2.279 -6.100 1.00 95.88 115 ALA A N 1
ATOM 880 C CA . ALA A 1 115 ? 3.197 3.258 -5.109 1.00 95.88 115 ALA A CA 1
ATOM 881 C C . ALA A 1 115 ? 2.313 4.517 -5.103 1.00 95.88 115 ALA A C 1
ATOM 883 O O . ALA A 1 115 ? 1.893 4.981 -4.040 1.00 95.88 115 ALA A O 1
ATOM 884 N N . SER A 1 116 ? 1.959 5.016 -6.290 1.00 94.75 116 SER A N 1
ATOM 885 C CA . SER A 1 116 ? 1.070 6.169 -6.456 1.00 94.75 116 SER A CA 1
ATOM 886 C C . SER A 1 116 ? -0.337 5.910 -5.903 1.00 94.75 116 SER A C 1
ATOM 888 O O . SER A 1 116 ? -0.948 6.802 -5.318 1.00 94.75 116 SER A O 1
ATOM 890 N N . MET A 1 117 ? -0.866 4.691 -6.050 1.00 95.88 117 MET A N 1
ATOM 891 C CA . MET A 1 117 ? -2.142 4.306 -5.436 1.00 95.88 117 MET A CA 1
ATOM 892 C C . MET A 1 117 ? -2.040 4.249 -3.904 1.00 95.88 117 MET A C 1
ATOM 894 O O . MET A 1 117 ? -2.951 4.707 -3.216 1.00 95.88 117 MET A O 1
ATOM 898 N N . MET A 1 118 ? -0.929 3.744 -3.352 1.00 96.50 118 MET A N 1
ATOM 899 C CA . MET A 1 118 ? -0.730 3.663 -1.897 1.00 96.50 118 MET A CA 1
ATOM 900 C C . MET A 1 118 ? -0.647 5.035 -1.224 1.00 96.50 118 MET A C 1
ATOM 902 O O . MET A 1 118 ? -1.234 5.227 -0.159 1.00 96.50 118 MET A O 1
ATOM 906 N N . ILE A 1 119 ? 0.056 6.004 -1.817 1.00 95.25 119 ILE A N 1
ATOM 907 C CA . ILE A 1 119 ? 0.127 7.352 -1.228 1.00 95.25 119 ILE A CA 1
ATOM 908 C C . ILE A 1 119 ? -1.232 8.055 -1.266 1.00 95.25 119 ILE A C 1
ATOM 910 O O . ILE A 1 119 ? -1.589 8.714 -0.292 1.00 95.25 119 ILE A O 1
ATOM 914 N N . ARG A 1 120 ? -2.032 7.847 -2.325 1.00 94.00 120 ARG A N 1
ATOM 915 C CA . ARG A 1 120 ? -3.402 8.378 -2.420 1.00 94.00 120 ARG A CA 1
ATOM 916 C C . ARG A 1 120 ? -4.313 7.726 -1.392 1.00 94.00 120 ARG A C 1
ATOM 918 O O . ARG A 1 120 ? -5.061 8.423 -0.718 1.00 94.00 120 ARG A O 1
ATOM 925 N N . LEU A 1 121 ? -4.196 6.410 -1.206 1.00 92.75 121 LEU A N 1
ATOM 926 C CA . LEU A 1 121 ? -4.900 5.680 -0.150 1.00 92.75 121 LEU A CA 1
ATOM 927 C C . LEU A 1 121 ? -4.594 6.250 1.246 1.00 92.75 121 LEU A C 1
ATOM 929 O O . LEU A 1 121 ? -5.489 6.346 2.084 1.00 92.75 121 LEU A O 1
ATOM 933 N N . LEU A 1 122 ? -3.338 6.621 1.499 1.00 89.69 122 LEU A N 1
ATOM 934 C CA . LEU A 1 122 ? -2.903 7.209 2.767 1.00 89.69 122 LEU A CA 1
ATOM 935 C C . LEU A 1 122 ? -3.127 8.724 2.855 1.00 89.69 122 LEU A C 1
ATOM 937 O O . LEU A 1 122 ? -2.880 9.300 3.914 1.00 89.69 122 LEU A O 1
ATOM 941 N N . ASN A 1 123 ? -3.586 9.355 1.771 1.00 91.62 123 ASN A N 1
ATOM 942 C CA . ASN A 1 123 ? -3.704 10.803 1.629 1.00 91.62 123 ASN A CA 1
ATOM 943 C C . ASN A 1 123 ? -2.397 11.546 1.981 1.00 91.62 123 ASN A C 1
ATOM 945 O O . ASN A 1 123 ? -2.411 12.571 2.663 1.00 91.62 123 ASN A O 1
ATOM 949 N N . ILE A 1 124 ? -1.257 10.989 1.560 1.00 91.25 124 ILE A N 1
ATOM 950 C CA . ILE A 1 124 ? 0.061 11.606 1.734 1.00 91.25 124 ILE A CA 1
ATOM 951 C C . ILE A 1 124 ? 0.291 12.566 0.561 1.00 91.25 124 ILE A C 1
ATOM 953 O O . ILE A 1 124 ? 0.155 12.137 -0.589 1.00 91.25 124 ILE A O 1
ATOM 957 N N . PRO A 1 125 ? 0.630 13.842 0.821 1.00 89.94 125 PRO A N 1
ATOM 958 C CA . PRO A 1 125 ? 0.897 14.798 -0.242 1.00 89.94 125 PRO A CA 1
ATOM 959 C C . PRO A 1 125 ? 2.148 14.405 -1.031 1.00 89.94 125 PRO A C 1
ATOM 961 O O . PRO A 1 125 ? 3.130 13.916 -0.478 1.00 89.94 125 PRO A O 1
ATOM 964 N N . GLU A 1 126 ? 2.102 14.639 -2.338 1.00 91.06 126 GLU A N 1
ATOM 965 C CA . GLU A 1 126 ? 3.258 14.475 -3.218 1.00 91.06 126 GLU A CA 1
ATOM 966 C C . GLU A 1 126 ? 4.385 15.453 -2.846 1.00 91.06 126 GLU A C 1
ATOM 968 O O . GLU A 1 126 ? 4.131 16.612 -2.512 1.00 91.06 126 GLU A O 1
ATOM 973 N N . GLU A 1 127 ? 5.637 15.004 -2.954 1.00 89.94 127 GLU A N 1
ATOM 974 C CA . GLU A 1 127 ? 6.814 15.798 -2.587 1.00 89.94 127 GLU A CA 1
ATOM 975 C C . GLU A 1 127 ? 7.730 16.060 -3.782 1.00 89.94 127 GLU A C 1
ATOM 977 O O . GLU A 1 127 ? 7.736 15.318 -4.757 1.00 89.94 127 GLU A O 1
ATOM 982 N N . ILE A 1 128 ? 8.524 17.132 -3.734 1.00 92.00 128 ILE A N 1
ATOM 983 C CA . ILE A 1 128 ? 9.513 17.398 -4.785 1.00 92.00 128 ILE A CA 1
ATOM 984 C C . ILE A 1 128 ? 10.580 16.304 -4.740 1.00 92.00 128 ILE A C 1
ATOM 986 O O . ILE A 1 128 ? 11.183 16.073 -3.694 1.00 92.00 128 ILE A O 1
ATOM 990 N N . TYR A 1 129 ? 10.807 15.667 -5.888 1.00 91.25 129 TYR A N 1
ATOM 991 C CA . TYR A 1 129 ? 11.767 14.582 -6.039 1.00 91.25 129 TYR A CA 1
ATOM 992 C C . TYR A 1 129 ? 13.210 15.044 -5.790 1.00 91.25 129 TYR A C 1
ATOM 994 O O . TYR A 1 129 ? 13.651 16.018 -6.405 1.00 91.25 129 TYR A O 1
ATOM 1002 N N . ASN A 1 130 ? 13.947 14.326 -4.932 1.00 90.62 130 ASN A N 1
ATOM 1003 C CA . ASN A 1 130 ? 15.295 14.704 -4.479 1.00 90.62 130 ASN A CA 1
ATOM 1004 C C . ASN A 1 130 ? 16.410 13.781 -5.004 1.00 90.62 130 ASN A C 1
ATOM 1006 O O . ASN A 1 130 ? 17.496 13.735 -4.432 1.00 90.62 130 ASN A O 1
ATOM 1010 N N . ASN A 1 131 ? 16.181 13.094 -6.131 1.00 89.56 131 ASN A N 1
ATOM 1011 C CA . ASN A 1 131 ? 17.158 12.203 -6.781 1.00 89.56 131 ASN A CA 1
ATOM 1012 C C . ASN A 1 131 ? 17.613 11.012 -5.914 1.00 89.56 131 ASN A C 1
ATOM 1014 O O . ASN A 1 131 ? 18.749 10.557 -6.034 1.00 89.56 131 ASN A O 1
ATOM 1018 N N . GLU A 1 132 ? 16.716 10.483 -5.078 1.00 90.19 132 GLU A N 1
ATOM 1019 C CA . GLU A 1 132 ? 16.962 9.295 -4.242 1.00 90.19 132 GLU A CA 1
ATOM 1020 C C . GLU A 1 132 ? 17.259 8.031 -5.077 1.00 90.19 132 GLU A C 1
ATOM 1022 O O . GLU A 1 132 ? 18.011 7.149 -4.658 1.00 90.19 132 GLU A O 1
ATOM 1027 N N . PHE A 1 133 ? 16.707 7.951 -6.292 1.00 94.56 133 PHE A N 1
ATOM 1028 C CA . PHE A 1 133 ? 16.862 6.829 -7.217 1.00 94.56 133 PHE A CA 1
ATOM 1029 C C . PHE A 1 133 ? 17.467 7.263 -8.558 1.00 94.56 133 PHE A C 1
ATOM 1031 O O . PHE A 1 133 ? 17.118 8.292 -9.135 1.00 94.56 133 PHE A O 1
ATOM 1038 N N . LYS A 1 134 ? 18.374 6.448 -9.100 1.00 94.31 134 LYS A N 1
ATOM 1039 C CA . LYS A 1 134 ? 19.098 6.766 -10.346 1.00 94.31 134 LYS A CA 1
ATOM 1040 C C . LYS A 1 134 ? 18.247 6.631 -11.610 1.00 94.31 134 LYS A C 1
ATOM 1042 O O . LYS A 1 134 ? 18.605 7.181 -12.644 1.00 94.31 134 LYS A O 1
ATOM 1047 N N . ASP A 1 135 ? 17.171 5.860 -11.539 1.00 94.81 135 ASP A N 1
ATOM 1048 C CA . ASP A 1 135 ? 16.275 5.501 -12.642 1.00 94.81 135 ASP A CA 1
ATOM 1049 C C . ASP A 1 135 ? 14.930 6.244 -12.595 1.00 94.81 135 ASP A C 1
ATOM 1051 O O . ASP A 1 135 ? 13.991 5.879 -13.299 1.00 94.81 135 ASP A O 1
ATOM 1055 N N . VAL A 1 136 ? 14.837 7.282 -11.763 1.00 94.44 136 VAL A N 1
ATOM 1056 C CA . VAL A 1 136 ? 13.697 8.198 -11.696 1.00 94.44 136 VAL A CA 1
ATOM 1057 C C . VAL A 1 136 ? 14.215 9.600 -11.966 1.00 94.44 136 VAL A C 1
ATOM 1059 O O . VAL A 1 136 ? 15.187 10.045 -11.354 1.00 94.44 136 VAL A O 1
ATOM 1062 N N . THR A 1 137 ? 13.562 10.302 -12.883 1.00 93.69 137 THR A N 1
ATOM 1063 C CA . THR A 1 137 ? 13.868 11.693 -13.209 1.00 93.69 137 THR A CA 1
ATOM 1064 C C . THR A 1 137 ? 12.788 12.607 -12.647 1.00 93.69 137 THR A C 1
ATOM 1066 O O . THR A 1 137 ? 11.625 12.228 -12.556 1.00 93.69 137 THR A O 1
ATOM 1069 N N . SER A 1 138 ? 13.136 13.842 -12.281 1.00 91.12 138 SER A N 1
ATOM 1070 C CA . SER A 1 138 ? 12.179 14.791 -11.688 1.00 91.12 138 SER A CA 1
ATOM 1071 C C . SER A 1 138 ? 11.002 15.161 -12.602 1.00 91.12 138 SER A C 1
ATOM 1073 O O . SER A 1 138 ? 9.984 15.646 -12.107 1.00 91.12 138 SER A O 1
ATOM 1075 N N . GLY A 1 139 ? 11.134 14.942 -13.914 1.00 90.69 139 GLY A N 1
ATOM 1076 C CA . GLY A 1 139 ? 10.075 15.161 -14.898 1.00 90.69 139 GLY A CA 1
ATOM 1077 C C . GLY A 1 139 ? 9.086 14.000 -15.028 1.00 90.69 139 GLY A C 1
ATOM 1078 O O . GLY A 1 139 ? 8.035 14.184 -15.641 1.00 90.69 139 GLY A O 1
ATOM 1079 N N . ASP A 1 140 ? 9.385 12.830 -14.458 1.00 92.38 140 ASP A N 1
ATOM 1080 C CA . ASP A 1 140 ? 8.485 11.683 -14.536 1.00 92.38 140 ASP A CA 1
ATOM 1081 C C . ASP A 1 140 ? 7.211 11.947 -13.727 1.00 92.38 140 ASP A C 1
ATOM 1083 O O . ASP A 1 140 ? 7.254 12.439 -12.596 1.00 92.38 140 ASP A O 1
ATOM 1087 N N . TRP A 1 141 ? 6.057 11.559 -14.274 1.00 93.81 141 TRP A N 1
ATOM 1088 C CA . TRP A 1 141 ? 4.755 11.784 -13.633 1.00 93.81 141 TRP A CA 1
ATOM 1089 C C . TRP A 1 141 ? 4.661 11.158 -12.231 1.00 93.81 141 TRP A C 1
ATOM 1091 O O . TRP A 1 141 ? 3.916 11.643 -11.381 1.00 93.81 141 TRP A O 1
ATOM 1101 N N . TYR A 1 142 ? 5.423 10.089 -11.983 1.00 93.19 142 TYR A N 1
ATOM 1102 C CA . TYR A 1 142 ? 5.477 9.372 -10.713 1.00 93.19 142 TYR A CA 1
ATOM 1103 C C . TYR A 1 142 ? 6.572 9.872 -9.764 1.00 93.19 142 TYR A C 1
ATOM 1105 O O . TYR A 1 142 ? 6.619 9.419 -8.623 1.00 93.19 142 TYR A O 1
ATOM 1113 N N . ALA A 1 143 ? 7.465 10.775 -10.185 1.00 94.31 143 ALA A N 1
ATOM 1114 C CA . ALA A 1 143 ? 8.661 11.124 -9.412 1.00 94.31 143 ALA A CA 1
ATOM 1115 C C . ALA A 1 143 ? 8.313 11.651 -8.016 1.00 94.31 143 ALA A C 1
ATOM 1117 O O . ALA A 1 143 ? 8.863 11.206 -7.008 1.00 94.31 143 ALA A O 1
ATOM 1118 N N . LYS A 1 144 ? 7.319 12.541 -7.952 1.00 94.75 144 LYS A N 1
ATOM 1119 C CA . LYS A 1 144 ? 6.853 13.125 -6.691 1.00 94.75 144 LYS A CA 1
ATOM 1120 C C . LYS A 1 144 ? 6.137 12.127 -5.787 1.00 94.75 144 LYS A C 1
ATOM 1122 O O . LYS A 1 144 ? 6.233 12.191 -4.562 1.00 94.75 144 LYS A O 1
ATOM 1127 N N . ALA A 1 145 ? 5.411 11.201 -6.405 1.00 94.00 145 ALA A N 1
ATOM 1128 C CA . ALA A 1 145 ? 4.712 10.137 -5.708 1.00 94.00 145 ALA A CA 1
ATOM 1129 C C . ALA A 1 145 ? 5.695 9.138 -5.083 1.00 94.00 145 ALA A C 1
ATOM 1131 O O . ALA A 1 145 ? 5.538 8.737 -3.930 1.00 94.00 145 ALA A O 1
ATOM 1132 N N . ILE A 1 146 ? 6.732 8.770 -5.835 1.00 95.25 146 ILE A N 1
ATOM 1133 C CA . ILE A 1 146 ? 7.813 7.894 -5.385 1.00 95.25 146 ILE A CA 1
ATOM 1134 C C . ILE A 1 146 ? 8.590 8.549 -4.241 1.00 95.25 146 ILE A C 1
ATOM 1136 O O . ILE A 1 146 ? 8.812 7.894 -3.227 1.00 95.25 146 ILE A O 1
ATOM 1140 N N . GLU A 1 147 ? 8.924 9.837 -4.344 1.00 94.62 147 GLU A N 1
ATOM 1141 C CA . GLU A 1 147 ? 9.576 10.577 -3.255 1.00 94.62 147 GLU A CA 1
ATOM 1142 C C . GLU A 1 147 ? 8.778 10.484 -1.946 1.00 94.62 147 GLU A C 1
ATOM 1144 O O . GLU A 1 147 ? 9.294 10.054 -0.911 1.00 94.62 147 GLU A O 1
ATOM 1149 N N . ALA A 1 148 ? 7.491 10.836 -2.005 1.00 94.50 148 ALA A N 1
ATOM 1150 C CA . ALA A 1 148 ? 6.606 10.812 -0.848 1.00 94.50 148 ALA A CA 1
ATOM 1151 C C . ALA A 1 148 ? 6.468 9.393 -0.273 1.00 94.50 148 ALA A C 1
ATOM 1153 O O . ALA A 1 148 ? 6.528 9.189 0.942 1.00 94.50 148 ALA A O 1
ATOM 1154 N N . ALA A 1 149 ? 6.330 8.385 -1.140 1.00 95.38 149 ALA A N 1
ATOM 1155 C CA . ALA A 1 149 ? 6.239 6.991 -0.727 1.00 95.38 149 ALA A CA 1
ATOM 1156 C C . ALA A 1 149 ? 7.528 6.499 -0.046 1.00 95.38 149 ALA A C 1
ATOM 1158 O O . ALA A 1 149 ? 7.459 5.727 0.917 1.00 95.38 149 ALA A O 1
ATOM 1159 N N . TYR A 1 150 ? 8.692 6.933 -0.533 1.00 94.94 150 TYR A N 1
ATOM 1160 C CA . TYR A 1 150 ? 9.994 6.568 0.015 1.00 94.94 150 TYR A CA 1
ATOM 1161 C C . TYR A 1 150 ? 10.227 7.210 1.383 1.00 94.94 150 TYR A C 1
ATOM 1163 O O . TYR A 1 150 ? 10.516 6.498 2.343 1.00 94.94 150 TYR A O 1
ATOM 1171 N N . LYS A 1 151 ? 9.982 8.519 1.525 1.00 93.94 151 LYS A N 1
ATOM 1172 C CA . LYS A 1 151 ? 10.073 9.219 2.821 1.00 93.94 151 LYS A CA 1
ATOM 1173 C C . LYS A 1 151 ? 9.088 8.692 3.850 1.00 93.94 151 LYS A C 1
ATOM 1175 O O . LYS A 1 151 ? 9.399 8.594 5.035 1.00 93.94 151 LYS A O 1
ATOM 1180 N N . ALA A 1 152 ? 7.903 8.292 3.399 1.00 92.38 152 ALA A N 1
ATOM 1181 C CA . ALA A 1 152 ? 6.949 7.614 4.254 1.00 92.38 152 ALA A CA 1
ATOM 1182 C C . ALA A 1 152 ? 7.410 6.196 4.641 1.00 92.38 152 ALA A C 1
ATOM 1184 O O . ALA A 1 152 ? 6.808 5.604 5.531 1.00 92.38 152 ALA A O 1
ATOM 1185 N N . GLY A 1 153 ? 8.439 5.617 4.022 1.00 93.69 153 GLY A N 1
ATOM 1186 C CA . GLY A 1 153 ? 8.879 4.243 4.275 1.00 93.69 153 GLY A CA 1
ATOM 1187 C C . GLY A 1 153 ? 7.880 3.193 3.779 1.00 93.69 153 GLY A C 1
ATOM 1188 O O . GLY A 1 153 ? 7.778 2.114 4.355 1.00 93.69 153 GLY A O 1
ATOM 1189 N N . ILE A 1 154 ? 7.084 3.522 2.758 1.00 94.25 154 ILE A N 1
ATOM 1190 C CA . ILE A 1 154 ? 6.122 2.606 2.122 1.00 94.25 154 ILE A CA 1
ATOM 1191 C C . ILE A 1 154 ? 6.841 1.745 1.087 1.00 94.25 154 ILE A C 1
ATOM 1193 O O . ILE A 1 154 ? 6.695 0.519 1.055 1.00 94.25 154 ILE A O 1
ATOM 1197 N N . ILE A 1 155 ? 7.646 2.400 0.256 1.00 93.19 155 ILE A N 1
ATOM 1198 C CA . ILE A 1 155 ? 8.495 1.747 -0.730 1.00 93.19 155 ILE A CA 1
ATOM 1199 C C . ILE A 1 155 ? 9.938 1.744 -0.249 1.00 93.19 155 ILE A C 1
ATOM 1201 O O . ILE A 1 155 ? 10.385 2.641 0.462 1.00 93.19 155 ILE A O 1
ATOM 1205 N N . VAL A 1 156 ? 10.658 0.716 -0.672 1.00 87.44 156 VAL A N 1
ATOM 1206 C CA . VAL A 1 156 ? 12.103 0.608 -0.515 1.00 87.44 156 VAL A CA 1
ATOM 1207 C C . VAL A 1 156 ? 12.636 0.266 -1.901 1.00 87.44 156 VAL A C 1
ATOM 1209 O O . VAL A 1 156 ? 12.084 -0.616 -2.571 1.00 87.44 156 VAL A O 1
ATOM 1212 N N . GLY A 1 157 ? 13.639 1.012 -2.360 1.00 86.38 157 GLY A N 1
ATOM 1213 C CA . GLY A 1 157 ? 14.312 0.720 -3.621 1.00 86.38 157 GLY A CA 1
ATOM 1214 C C . GLY A 1 157 ? 15.139 -0.560 -3.543 1.00 86.38 157 GLY A C 1
ATOM 1215 O O . GLY A 1 157 ? 15.361 -1.125 -2.472 1.00 86.38 157 GLY A O 1
ATOM 1216 N N . ASP A 1 158 ? 15.614 -1.003 -4.695 1.00 87.38 158 ASP A N 1
ATOM 1217 C CA . ASP A 1 158 ? 16.650 -2.020 -4.808 1.00 87.38 158 ASP A CA 1
ATOM 1218 C C . ASP A 1 158 ? 18.016 -1.322 -4.867 1.00 87.38 158 ASP A C 1
ATOM 1220 O O . ASP A 1 158 ? 18.499 -0.905 -5.924 1.00 87.38 158 ASP A O 1
ATOM 1224 N N . GLY A 1 159 ? 18.584 -1.053 -3.689 1.00 86.81 159 GLY A N 1
ATOM 1225 C CA . GLY A 1 159 ? 19.772 -0.212 -3.561 1.00 86.81 159 GLY A CA 1
ATOM 1226 C C . GLY A 1 159 ? 19.504 1.216 -4.047 1.00 86.81 159 GLY A C 1
ATOM 1227 O O . GLY A 1 159 ? 18.722 1.938 -3.439 1.00 86.81 159 GLY A O 1
ATOM 1228 N N . SER A 1 160 ? 20.156 1.627 -5.140 1.00 88.69 160 SER A N 1
ATOM 1229 C CA . SER A 1 160 ? 20.022 2.977 -5.718 1.00 88.69 160 SER A CA 1
ATOM 1230 C C . SER A 1 160 ? 18.970 3.090 -6.831 1.00 88.69 160 SER A C 1
ATOM 1232 O O . SER A 1 160 ? 18.997 4.055 -7.596 1.00 88.69 160 SER A O 1
ATOM 1234 N N . THR A 1 161 ? 18.110 2.084 -6.991 1.00 94.56 161 THR A N 1
ATOM 1235 C CA . THR A 1 161 ? 17.220 1.937 -8.151 1.00 94.56 161 THR A CA 1
ATOM 1236 C C . THR A 1 161 ? 15.797 1.627 -7.686 1.00 94.56 161 THR A C 1
ATOM 1238 O O . THR A 1 161 ? 15.596 0.778 -6.821 1.00 94.56 161 THR A O 1
ATOM 1241 N N . MET A 1 162 ? 14.788 2.297 -8.239 1.00 94.06 162 MET A N 1
ATOM 1242 C CA . MET A 1 162 ? 13.383 2.102 -7.860 1.00 94.06 162 MET A CA 1
ATOM 1243 C C . MET A 1 162 ? 12.679 1.031 -8.701 1.00 94.06 162 MET A C 1
ATOM 1245 O O . MET A 1 162 ? 11.768 0.354 -8.208 1.00 94.06 162 MET A O 1
ATOM 1249 N N . ARG A 1 163 ? 13.115 0.859 -9.950 1.00 95.19 163 ARG A N 1
ATOM 1250 C CA . ARG A 1 163 ? 12.484 0.052 -10.998 1.00 95.19 163 ARG A CA 1
ATOM 1251 C C . ARG A 1 163 ? 11.026 0.476 -11.233 1.00 95.19 163 ARG A C 1
ATOM 1253 O O . ARG A 1 163 ? 10.120 -0.331 -11.043 1.00 95.19 163 ARG A O 1
ATOM 1260 N N . PRO A 1 164 ? 10.754 1.754 -11.567 1.00 95.31 164 PRO A N 1
ATOM 1261 C CA . PRO A 1 164 ? 9.396 2.301 -11.568 1.00 95.31 164 PRO A CA 1
ATOM 1262 C C . PRO A 1 164 ? 8.480 1.648 -12.611 1.00 95.31 164 PRO A C 1
ATOM 1264 O O . PRO A 1 164 ? 7.303 1.439 -12.325 1.00 95.31 164 PRO A O 1
ATOM 1267 N N . ASN A 1 165 ? 9.025 1.299 -13.779 1.00 95.38 165 ASN A N 1
ATOM 1268 C CA . ASN A 1 165 ? 8.277 0.746 -14.913 1.00 95.38 165 ASN A CA 1
ATOM 1269 C C . ASN A 1 165 ? 8.189 -0.788 -14.900 1.00 95.38 165 ASN A C 1
ATOM 1271 O O . ASN A 1 165 ? 7.469 -1.367 -15.712 1.00 95.38 165 ASN A O 1
ATOM 1275 N N . ASP A 1 166 ? 8.891 -1.452 -13.981 1.00 96.50 166 ASP A N 1
ATOM 1276 C CA . ASP A 1 166 ? 8.798 -2.900 -13.831 1.00 96.50 166 ASP A CA 1
ATOM 1277 C C . ASP A 1 166 ? 7.425 -3.270 -13.267 1.00 96.50 166 ASP A C 1
ATOM 1279 O O . ASP A 1 166 ? 6.881 -2.592 -12.386 1.00 96.50 166 ASP A O 1
ATOM 1283 N N . SER A 1 167 ? 6.872 -4.381 -13.754 1.00 97.12 167 SER A N 1
ATOM 1284 C CA . SER A 1 167 ? 5.657 -4.954 -13.179 1.00 97.12 167 SER A CA 1
ATOM 1285 C C . SER A 1 167 ? 5.923 -5.411 -11.748 1.00 97.12 167 SER A C 1
ATOM 1287 O O . SER A 1 167 ? 6.890 -6.127 -11.488 1.00 97.12 167 SER A O 1
ATOM 1289 N N . ILE A 1 168 ? 5.055 -5.019 -10.818 1.00 96.69 168 ILE A N 1
ATOM 1290 C CA . ILE A 1 168 ? 5.225 -5.380 -9.412 1.00 96.69 168 ILE A CA 1
ATOM 1291 C C . ILE A 1 168 ? 4.946 -6.871 -9.205 1.00 96.69 168 ILE A C 1
ATOM 1293 O O . ILE A 1 168 ? 3.930 -7.402 -9.668 1.00 96.69 168 ILE A O 1
ATOM 1297 N N . SER A 1 169 ? 5.839 -7.554 -8.491 1.00 96.94 169 SER A N 1
ATOM 1298 C CA . SER A 1 169 ? 5.614 -8.949 -8.115 1.00 96.94 169 SER A CA 1
ATOM 1299 C C . SER A 1 169 ? 4.651 -9.065 -6.930 1.00 96.94 169 SER A C 1
ATOM 1301 O O . SER A 1 169 ? 4.494 -8.140 -6.126 1.00 96.94 169 SER A O 1
ATOM 1303 N N . ARG A 1 170 ? 4.016 -10.230 -6.774 1.00 97.00 170 ARG A N 1
ATOM 1304 C CA . ARG A 1 170 ? 3.116 -10.504 -5.642 1.00 97.00 170 ARG A CA 1
ATOM 1305 C C . ARG A 1 170 ? 3.812 -10.368 -4.284 1.00 97.00 170 ARG A C 1
ATOM 1307 O O . ARG A 1 170 ? 3.204 -9.864 -3.340 1.00 97.00 170 ARG A O 1
ATOM 1314 N N . GLU A 1 171 ? 5.083 -10.764 -4.169 1.00 96.31 171 GLU A N 1
ATOM 1315 C CA . GLU A 1 171 ? 5.844 -10.602 -2.919 1.00 96.31 171 GLU A CA 1
ATOM 1316 C C . GLU A 1 171 ? 6.174 -9.133 -2.600 1.00 96.31 171 GLU A C 1
ATOM 1318 O O . GLU A 1 171 ? 6.123 -8.720 -1.440 1.00 96.31 171 GLU A O 1
ATOM 1323 N N . GLU A 1 172 ? 6.453 -8.320 -3.622 1.00 96.62 172 GLU A N 1
ATOM 1324 C CA . GLU A 1 172 ? 6.698 -6.884 -3.466 1.00 96.62 172 GLU A CA 1
ATOM 1325 C C . GLU A 1 172 ? 5.414 -6.143 -3.086 1.00 96.62 172 GLU A C 1
ATOM 1327 O O . GLU A 1 172 ? 5.419 -5.317 -2.168 1.00 96.62 172 GLU A O 1
ATOM 1332 N N . MET A 1 173 ? 4.299 -6.492 -3.736 1.00 96.94 173 MET A N 1
ATOM 1333 C CA . MET A 1 173 ? 2.974 -5.985 -3.394 1.00 96.94 173 MET A CA 1
ATOM 1334 C C . MET A 1 173 ? 2.639 -6.282 -1.931 1.00 96.94 173 MET A C 1
ATOM 1336 O O . MET A 1 173 ? 2.233 -5.373 -1.207 1.00 96.94 173 MET A O 1
ATOM 1340 N N . ALA A 1 174 ? 2.866 -7.516 -1.471 1.00 96.88 174 ALA A N 1
ATOM 1341 C CA . ALA A 1 174 ? 2.605 -7.906 -0.090 1.00 96.88 174 ALA A CA 1
ATOM 1342 C C . ALA A 1 174 ? 3.385 -7.050 0.920 1.00 96.88 174 ALA A C 1
ATOM 1344 O O . ALA A 1 174 ? 2.805 -6.541 1.879 1.00 96.88 174 ALA A O 1
ATOM 1345 N N . ALA A 1 175 ? 4.682 -6.836 0.690 1.00 96.25 175 ALA A N 1
ATOM 1346 C CA . ALA A 1 175 ? 5.506 -6.033 1.590 1.00 96.25 175 ALA A CA 1
ATOM 1347 C C . ALA A 1 175 ? 5.080 -4.560 1.641 1.00 96.25 175 ALA A C 1
ATOM 1349 O O . ALA A 1 175 ? 5.029 -3.969 2.720 1.00 96.25 175 ALA A O 1
ATOM 1350 N N . ILE A 1 176 ? 4.736 -3.964 0.497 1.00 96.81 176 ILE A N 1
ATOM 1351 C CA . ILE A 1 176 ? 4.233 -2.585 0.453 1.00 96.81 176 ILE A CA 1
ATOM 1352 C C . ILE A 1 176 ? 2.888 -2.484 1.184 1.00 96.81 176 ILE A C 1
ATOM 1354 O O . ILE A 1 176 ? 2.702 -1.597 2.016 1.00 96.81 176 ILE A O 1
ATOM 1358 N N . VAL A 1 177 ? 1.967 -3.414 0.923 1.00 97.00 177 VAL A N 1
ATOM 1359 C CA . VAL A 1 177 ? 0.640 -3.437 1.554 1.00 97.00 177 VAL A CA 1
ATOM 1360 C C . VAL A 1 177 ? 0.745 -3.553 3.065 1.00 97.00 177 VAL A C 1
ATOM 1362 O O . VAL A 1 177 ? 0.030 -2.847 3.772 1.00 97.00 177 VAL A O 1
ATOM 1365 N N . MET A 1 178 ? 1.648 -4.388 3.576 1.00 95.69 178 MET A N 1
ATOM 1366 C CA . MET A 1 178 ? 1.824 -4.534 5.018 1.00 95.69 178 MET A CA 1
ATOM 1367 C C . MET A 1 178 ? 2.346 -3.257 5.682 1.00 95.69 178 MET A C 1
ATOM 1369 O O . MET A 1 178 ? 1.790 -2.840 6.698 1.00 95.69 178 MET A O 1
ATOM 1373 N N . ARG A 1 179 ? 3.299 -2.547 5.060 1.00 95.81 179 ARG A N 1
ATOM 1374 C CA . ARG A 1 179 ? 3.767 -1.232 5.547 1.00 95.81 179 ARG A CA 1
ATOM 1375 C C . ARG A 1 179 ? 2.651 -0.186 5.547 1.00 95.81 179 ARG A C 1
ATOM 1377 O O . ARG A 1 179 ? 2.520 0.604 6.482 1.00 95.81 179 ARG A O 1
ATOM 1384 N N . VAL A 1 180 ? 1.823 -0.177 4.504 1.00 95.12 180 VAL A N 1
ATOM 1385 C CA . VAL A 1 180 ? 0.652 0.710 4.405 1.00 95.12 180 VAL A CA 1
ATOM 1386 C C . VAL A 1 180 ? -0.378 0.369 5.479 1.00 95.12 180 VAL A C 1
ATOM 1388 O O . VAL A 1 180 ? -0.897 1.259 6.158 1.00 95.12 180 VAL A O 1
ATOM 1391 N N . TYR A 1 181 ? -0.650 -0.918 5.679 1.00 93.12 181 TYR A N 1
ATOM 1392 C CA . TYR A 1 181 ? -1.603 -1.389 6.671 1.00 93.12 181 TYR A CA 1
ATOM 1393 C C . TYR A 1 181 ? -1.136 -1.089 8.098 1.00 93.12 181 TYR A C 1
ATOM 1395 O O . TYR A 1 181 ? -1.946 -0.638 8.909 1.00 93.12 181 TYR A O 1
ATOM 1403 N N . GLU A 1 182 ? 0.158 -1.232 8.400 1.00 91.44 182 GLU A N 1
ATOM 1404 C CA . GLU A 1 182 ? 0.747 -0.796 9.671 1.00 91.44 182 GLU A CA 1
ATOM 1405 C C . GLU A 1 182 ? 0.494 0.699 9.915 1.00 91.44 182 GLU A C 1
ATOM 1407 O O . GLU A 1 182 ? 0.088 1.093 11.010 1.00 91.44 182 GLU A O 1
ATOM 1412 N N . LYS A 1 183 ? 0.664 1.556 8.900 1.00 89.62 183 LYS A N 1
ATOM 1413 C CA . LYS A 1 183 ? 0.409 2.998 9.056 1.00 89.62 183 LYS A CA 1
ATOM 1414 C C . LYS A 1 183 ? -1.050 3.310 9.371 1.00 89.62 183 LYS A C 1
ATOM 1416 O O . LYS A 1 183 ? -1.302 4.153 10.234 1.00 89.62 183 LYS A O 1
ATOM 1421 N N . LEU A 1 184 ? -1.982 2.624 8.707 1.00 86.56 184 LEU A N 1
ATOM 1422 C CA . LEU A 1 184 ? -3.426 2.833 8.865 1.00 86.56 184 LEU A CA 1
ATOM 1423 C C . LEU A 1 184 ? -3.988 2.262 10.167 1.00 86.56 184 LEU A C 1
ATOM 1425 O O . LEU A 1 184 ? -4.868 2.870 10.770 1.00 86.56 184 LEU A O 1
ATOM 1429 N N . SER A 1 185 ? -3.515 1.087 10.577 1.00 84.00 185 SER A N 1
ATOM 1430 C CA . SER A 1 185 ? -4.130 0.298 11.653 1.00 84.00 185 SER A CA 1
ATOM 1431 C C . SER A 1 185 ? -3.264 0.161 12.902 1.00 84.00 185 SER A C 1
ATOM 1433 O O . SER A 1 185 ? -3.745 -0.341 13.914 1.00 84.00 185 SER A O 1
ATOM 1435 N N . LYS A 1 186 ? -1.992 0.578 12.839 1.00 83.56 186 LYS A N 1
ATOM 1436 C CA . LYS A 1 186 ? -0.958 0.290 13.849 1.00 83.56 186 LYS A CA 1
ATOM 1437 C C . LYS A 1 186 ? -0.718 -1.204 14.070 1.00 83.56 186 LYS A C 1
ATOM 1439 O O . LYS A 1 186 ? -0.104 -1.578 15.067 1.00 83.56 186 LYS A O 1
ATOM 1444 N N . TYR A 1 187 ? -1.166 -2.045 13.135 1.00 86.44 187 TYR A N 1
ATOM 1445 C CA . TYR A 1 187 ? -0.894 -3.472 13.150 1.00 86.44 187 TYR A CA 1
ATOM 1446 C C . TYR A 1 187 ? 0.612 -3.725 13.202 1.00 86.44 187 TYR A C 1
ATOM 1448 O O . TYR A 1 187 ? 1.370 -3.164 12.413 1.00 86.44 187 TYR A O 1
ATOM 1456 N N . LYS A 1 188 ? 1.027 -4.574 14.140 1.00 88.31 188 LYS A N 1
ATOM 1457 C CA . LYS A 1 188 ? 2.408 -5.022 14.275 1.00 88.31 188 LYS A CA 1
ATOM 1458 C C . LYS A 1 188 ? 2.508 -6.435 13.744 1.00 88.31 188 LYS A C 1
ATOM 1460 O O . LYS A 1 188 ? 1.813 -7.324 14.227 1.00 88.31 188 LYS A O 1
ATOM 1465 N N . GLU A 1 189 ? 3.352 -6.600 12.733 1.00 87.88 189 GLU A N 1
ATOM 1466 C CA . GLU A 1 189 ? 3.622 -7.902 12.145 1.00 87.88 189 GLU A CA 1
ATOM 1467 C C . GLU A 1 189 ? 4.184 -8.863 13.187 1.00 87.88 189 GLU A C 1
ATOM 1469 O O . GLU A 1 189 ? 5.071 -8.524 13.974 1.00 87.88 189 GLU A O 1
ATOM 1474 N N . GLU A 1 190 ? 3.674 -10.087 13.164 1.00 89.31 190 GLU A N 1
ATOM 1475 C CA . GLU A 1 190 ? 4.280 -11.187 13.892 1.00 89.31 190 GLU A CA 1
ATOM 1476 C C . GLU A 1 190 ? 5.556 -11.618 13.168 1.00 89.31 190 GLU A C 1
ATOM 1478 O O . GLU A 1 190 ? 5.602 -11.673 11.935 1.00 89.31 190 GLU A O 1
ATOM 1483 N N . ASN A 1 191 ? 6.593 -11.952 13.937 1.00 88.50 191 ASN A N 1
ATOM 1484 C CA . ASN A 1 191 ? 7.848 -12.455 13.391 1.00 88.50 191 ASN A CA 1
ATOM 1485 C C . ASN A 1 191 ? 7.651 -13.899 12.905 1.00 88.50 191 ASN A C 1
ATOM 1487 O O . ASN A 1 191 ? 7.746 -14.855 13.679 1.00 88.50 191 ASN A O 1
ATOM 1491 N N . ILE A 1 192 ? 7.312 -14.038 11.623 1.00 86.38 192 ILE A N 1
ATOM 1492 C CA . ILE A 1 192 ? 7.032 -15.313 10.968 1.00 86.38 192 ILE A CA 1
ATOM 1493 C C . ILE A 1 192 ? 8.053 -15.532 9.851 1.00 86.38 192 ILE A C 1
ATOM 1495 O O . ILE A 1 192 ? 8.040 -14.851 8.829 1.00 86.38 192 ILE A O 1
ATOM 1499 N N . ASN A 1 193 ? 8.908 -16.540 10.024 1.00 84.12 193 ASN A N 1
ATOM 1500 C CA . ASN A 1 193 ? 9.999 -16.842 9.087 1.00 84.12 193 ASN A CA 1
ATOM 1501 C C . ASN A 1 193 ? 9.662 -17.954 8.081 1.00 84.12 193 ASN A C 1
ATOM 1503 O O . ASN A 1 193 ? 10.500 -18.322 7.257 1.00 84.12 193 ASN A O 1
ATOM 1507 N N . LYS A 1 194 ? 8.449 -18.513 8.154 1.00 87.06 194 LYS A N 1
ATOM 1508 C CA . LYS A 1 194 ? 7.979 -19.588 7.277 1.00 87.06 194 LYS A CA 1
ATOM 1509 C C . LYS A 1 194 ? 6.484 -19.457 7.021 1.00 87.06 194 LYS A C 1
ATOM 1511 O O . LYS A 1 194 ? 5.708 -19.316 7.964 1.00 87.06 194 LYS A O 1
ATOM 1516 N N . THR A 1 195 ? 6.092 -19.536 5.758 1.00 89.62 195 THR A N 1
ATOM 1517 C CA . THR A 1 195 ? 4.688 -19.536 5.342 1.00 89.62 195 THR A CA 1
ATOM 1518 C C . THR A 1 195 ? 4.136 -20.963 5.259 1.00 89.62 195 THR A C 1
ATOM 1520 O O . THR A 1 195 ? 4.871 -21.951 5.341 1.00 89.62 195 THR A O 1
ATOM 1523 N N . THR A 1 196 ? 2.819 -21.084 5.108 1.00 91.69 196 THR A N 1
ATOM 1524 C CA . THR A 1 196 ? 2.125 -22.366 4.904 1.00 91.69 196 THR A CA 1
ATOM 1525 C C . THR A 1 196 ? 1.985 -22.744 3.428 1.00 91.69 196 THR A C 1
ATOM 1527 O O . THR A 1 196 ? 1.393 -23.780 3.125 1.00 91.69 196 THR A O 1
ATOM 1530 N N . PHE A 1 197 ? 2.504 -21.924 2.510 1.00 95.12 197 PHE A N 1
ATOM 1531 C CA . PHE A 1 197 ? 2.375 -22.140 1.072 1.00 95.12 197 PHE A CA 1
ATOM 1532 C C . PHE A 1 197 ? 3.326 -23.228 0.567 1.00 95.12 197 PHE A C 1
ATOM 1534 O O . PHE A 1 197 ? 4.443 -23.395 1.062 1.00 95.12 197 PHE A O 1
ATOM 1541 N N . ALA A 1 198 ? 2.882 -23.968 -0.447 1.00 95.12 198 ALA A N 1
ATOM 1542 C CA . ALA A 1 198 ? 3.648 -25.047 -1.066 1.00 95.12 198 ALA A CA 1
ATOM 1543 C C . ALA A 1 198 ? 4.928 -24.542 -1.756 1.00 95.12 198 ALA A C 1
ATOM 1545 O O . ALA A 1 198 ? 5.912 -25.271 -1.856 1.00 95.12 198 ALA A O 1
ATOM 1546 N N . ASP A 1 199 ? 4.934 -23.287 -2.200 1.00 95.81 199 ASP A N 1
ATOM 1547 C CA . ASP A 1 199 ? 6.051 -22.611 -2.852 1.00 95.81 199 ASP A CA 1
ATOM 1548 C C . ASP A 1 199 ? 6.835 -21.673 -1.913 1.00 95.81 199 ASP A C 1
ATOM 1550 O O . ASP A 1 199 ? 7.531 -20.777 -2.389 1.00 95.81 199 ASP A O 1
ATOM 1554 N N . ASP A 1 200 ? 6.807 -21.907 -0.590 1.00 94.56 200 ASP A N 1
ATOM 1555 C CA . ASP A 1 200 ? 7.561 -21.118 0.409 1.00 94.56 200 ASP A CA 1
ATOM 1556 C C . ASP A 1 200 ? 9.060 -20.989 0.083 1.00 94.56 200 ASP A C 1
ATOM 1558 O O . ASP A 1 200 ? 9.688 -19.972 0.380 1.00 94.56 200 ASP A O 1
ATOM 1562 N N . SER A 1 201 ? 9.645 -21.996 -0.574 1.00 95.50 201 SER A N 1
ATOM 1563 C CA . SER A 1 201 ? 11.049 -21.974 -0.998 1.00 95.50 201 SER A CA 1
ATOM 1564 C C . SER A 1 201 ? 11.344 -20.971 -2.118 1.00 95.50 201 SER A C 1
ATOM 1566 O O . SER A 1 201 ? 12.504 -20.619 -2.315 1.00 95.50 201 SER A O 1
ATOM 1568 N N . LYS A 1 202 ? 10.327 -20.520 -2.867 1.00 96.62 202 LYS A N 1
ATOM 1569 C CA . LYS A 1 202 ? 10.453 -19.486 -3.909 1.00 96.62 202 LYS A CA 1
ATOM 1570 C C . LYS A 1 202 ? 10.270 -18.070 -3.355 1.00 96.62 202 LYS A C 1
ATOM 1572 O O . LYS A 1 202 ? 10.570 -17.104 -4.058 1.00 96.62 202 LYS A O 1
ATOM 1577 N N . ILE A 1 203 ? 9.771 -17.942 -2.126 1.00 96.38 203 ILE A N 1
ATOM 1578 C CA . ILE A 1 203 ? 9.549 -16.656 -1.468 1.00 96.38 203 ILE A CA 1
ATOM 1579 C C . ILE A 1 203 ? 10.890 -16.100 -0.990 1.00 96.38 203 ILE A C 1
ATOM 1581 O O . ILE A 1 203 ? 11.633 -16.770 -0.268 1.00 96.38 203 ILE A O 1
ATOM 1585 N N . SER A 1 204 ? 11.187 -14.851 -1.353 1.00 95.56 204 SER A N 1
ATOM 1586 C CA . SER A 1 204 ? 12.362 -14.153 -0.830 1.00 95.56 204 SER A CA 1
ATOM 1587 C C . SER A 1 204 ? 12.323 -14.075 0.699 1.00 95.56 204 SER A C 1
ATOM 1589 O O . SER A 1 204 ? 11.291 -13.731 1.272 1.00 95.56 204 SER A O 1
ATOM 1591 N N . ASN A 1 205 ? 13.452 -14.302 1.380 1.00 93.88 205 ASN A N 1
ATOM 1592 C CA . ASN A 1 205 ? 13.503 -14.272 2.851 1.00 93.88 205 ASN A CA 1
ATOM 1593 C C . ASN A 1 205 ? 12.941 -12.971 3.450 1.00 93.88 205 ASN A C 1
ATOM 1595 O O . ASN A 1 205 ? 12.219 -13.019 4.441 1.00 93.88 205 ASN A O 1
ATOM 1599 N N . TRP A 1 206 ? 13.208 -11.826 2.813 1.00 93.38 206 TRP A N 1
ATOM 1600 C CA . TRP A 1 206 ? 12.702 -10.520 3.249 1.00 93.38 206 TRP A CA 1
ATOM 1601 C C . TRP A 1 206 ? 11.174 -10.379 3.132 1.00 93.38 206 TRP A C 1
ATOM 1603 O O . TRP A 1 206 ? 10.587 -9.550 3.821 1.00 93.38 206 TRP A O 1
ATOM 1613 N N . ALA A 1 207 ? 10.523 -11.176 2.281 1.00 95.06 207 ALA A N 1
ATOM 1614 C CA . ALA A 1 207 ? 9.086 -11.110 2.031 1.00 95.06 207 ALA A CA 1
ATOM 1615 C C . ALA A 1 207 ? 8.279 -12.108 2.875 1.00 95.06 207 ALA A C 1
ATOM 1617 O O . ALA A 1 207 ? 7.066 -11.950 3.000 1.00 95.06 207 ALA A O 1
ATOM 1618 N N . LYS A 1 208 ? 8.919 -13.127 3.470 1.00 94.88 208 LYS A N 1
ATOM 1619 C CA . LYS A 1 208 ? 8.221 -14.207 4.195 1.00 94.88 208 LYS A CA 1
ATOM 1620 C C . LYS A 1 208 ? 7.343 -13.691 5.328 1.00 94.88 208 LYS A C 1
ATOM 1622 O O . LYS A 1 208 ? 6.189 -14.105 5.434 1.00 94.88 208 LYS A O 1
ATOM 1627 N N . GLN A 1 209 ? 7.866 -12.756 6.120 1.00 95.06 209 GLN A N 1
ATOM 1628 C CA . GLN A 1 209 ? 7.122 -12.147 7.218 1.00 95.06 209 GLN A CA 1
ATOM 1629 C C . GLN A 1 209 ? 5.874 -11.423 6.700 1.00 95.06 209 GLN A C 1
ATOM 1631 O O . GLN A 1 209 ? 4.763 -11.708 7.151 1.00 95.06 209 GLN A O 1
ATOM 1636 N N . ALA A 1 210 ? 6.039 -10.562 5.694 1.00 95.62 210 ALA A N 1
ATOM 1637 C CA . ALA A 1 210 ? 4.931 -9.818 5.109 1.00 95.62 210 ALA A CA 1
ATOM 1638 C C . ALA A 1 210 ? 3.877 -10.753 4.497 1.00 95.62 210 ALA A C 1
ATOM 1640 O O . ALA A 1 210 ? 2.686 -10.562 4.724 1.00 95.62 210 ALA A O 1
ATOM 1641 N N . ILE A 1 211 ? 4.296 -11.799 3.778 1.00 96.50 211 ILE A N 1
ATOM 1642 C CA . ILE A 1 211 ? 3.392 -12.758 3.125 1.00 96.50 211 ILE A CA 1
ATOM 1643 C C . ILE A 1 211 ? 2.620 -13.605 4.144 1.00 96.50 211 ILE A C 1
ATOM 1645 O O . ILE A 1 211 ? 1.424 -13.850 3.974 1.00 96.50 211 ILE A O 1
ATOM 1649 N N . ALA A 1 212 ? 3.262 -14.029 5.231 1.00 94.00 212 ALA A N 1
ATOM 1650 C CA . ALA A 1 212 ? 2.565 -14.751 6.288 1.00 94.00 212 ALA A CA 1
ATOM 1651 C C . ALA A 1 212 ? 1.497 -13.870 6.959 1.00 94.00 212 ALA A C 1
ATOM 1653 O O . ALA A 1 212 ? 0.349 -14.290 7.125 1.00 94.00 212 ALA A O 1
ATOM 1654 N N . ASN A 1 213 ? 1.852 -12.628 7.302 1.00 94.38 213 ASN A N 1
ATOM 1655 C CA . ASN A 1 213 ? 0.941 -11.703 7.971 1.00 94.38 213 ASN A CA 1
ATOM 1656 C C . ASN A 1 213 ? -0.197 -11.241 7.044 1.00 94.38 213 ASN A C 1
ATOM 1658 O O . ASN A 1 213 ? -1.360 -11.261 7.448 1.00 94.38 213 ASN A O 1
ATOM 1662 N N . ILE A 1 214 ? 0.091 -10.888 5.787 1.00 94.88 214 ILE A N 1
ATOM 1663 C CA . ILE A 1 214 ? -0.933 -10.416 4.840 1.00 94.88 214 ILE A CA 1
ATOM 1664 C C . ILE A 1 214 ? -1.987 -11.493 4.554 1.00 94.88 214 ILE A C 1
ATOM 1666 O O . ILE A 1 214 ? -3.173 -11.173 4.412 1.00 94.88 214 ILE A O 1
ATOM 1670 N N . ASN A 1 215 ? -1.572 -12.766 4.529 1.00 92.56 215 ASN A N 1
ATOM 1671 C CA . ASN A 1 215 ? -2.472 -13.899 4.375 1.00 92.56 215 ASN A CA 1
ATOM 1672 C C . ASN A 1 215 ? -3.308 -14.132 5.637 1.00 92.56 215 ASN A C 1
ATOM 1674 O O . ASN A 1 215 ? -4.528 -14.240 5.540 1.00 92.56 215 ASN A O 1
ATOM 1678 N N . LYS A 1 216 ? -2.683 -14.101 6.823 1.00 90.56 216 LYS A N 1
ATOM 1679 C CA . LYS A 1 216 ? -3.376 -14.215 8.118 1.00 90.56 216 LYS A CA 1
ATOM 1680 C C . LYS A 1 216 ? -4.467 -13.155 8.290 1.00 90.56 216 LYS A C 1
ATOM 1682 O O . LYS A 1 216 ? -5.546 -13.440 8.805 1.00 90.56 216 LYS A O 1
ATOM 1687 N N . ILE A 1 217 ? -4.199 -11.923 7.858 1.00 90.25 217 ILE A N 1
ATOM 1688 C CA . ILE A 1 217 ? -5.156 -10.809 7.941 1.00 90.25 217 ILE A CA 1
ATOM 1689 C C . ILE A 1 217 ? -6.211 -10.904 6.824 1.00 90.25 217 ILE A C 1
ATOM 1691 O O . ILE A 1 217 ? -7.276 -10.289 6.938 1.00 90.25 217 ILE A O 1
ATOM 1695 N N . GLY A 1 218 ? -5.959 -11.682 5.770 1.00 89.50 218 GLY A N 1
ATOM 1696 C CA . GLY A 1 218 ? -6.867 -11.861 4.637 1.00 89.50 218 GLY A CA 1
ATOM 1697 C C . GLY A 1 218 ? -6.893 -10.670 3.678 1.00 89.50 218 GLY A C 1
ATOM 1698 O O . GLY A 1 218 ? -7.912 -10.422 3.036 1.00 89.50 218 GLY A O 1
ATOM 1699 N N . LEU A 1 219 ? -5.805 -9.895 3.599 1.00 92.00 219 LEU A N 1
ATOM 1700 C CA . LEU A 1 219 ? -5.687 -8.798 2.627 1.00 92.00 219 LEU A CA 1
ATOM 1701 C C . LEU A 1 219 ? -5.265 -9.318 1.248 1.00 92.00 219 LEU A C 1
ATOM 1703 O O . LEU A 1 219 ? -5.728 -8.811 0.225 1.00 92.00 219 LEU A O 1
ATOM 1707 N N . MET A 1 220 ? -4.441 -10.366 1.223 1.00 93.06 220 MET A N 1
ATOM 1708 C CA . MET A 1 220 ? -4.002 -11.044 0.008 1.00 93.06 220 MET A CA 1
ATOM 1709 C C . MET A 1 220 ? -4.070 -12.559 0.205 1.00 93.06 220 MET A C 1
ATOM 1711 O O . MET A 1 220 ? -3.635 -13.094 1.225 1.00 93.06 220 MET A O 1
ATOM 1715 N N . MET A 1 221 ? -4.648 -13.241 -0.778 1.00 84.19 221 MET A N 1
ATOM 1716 C CA . MET A 1 221 ? -4.881 -14.683 -0.747 1.00 84.19 221 MET A CA 1
ATOM 1717 C C . MET A 1 221 ? -3.883 -15.399 -1.656 1.00 84.19 221 MET A C 1
ATOM 1719 O O . MET A 1 221 ? -3.361 -14.802 -2.600 1.00 84.19 221 MET A O 1
ATOM 1723 N N . GLY A 1 222 ? -3.631 -16.673 -1.364 1.00 86.69 222 GLY A N 1
ATOM 1724 C CA . GLY A 1 222 ? -2.928 -17.555 -2.290 1.00 86.69 222 GLY A CA 1
ATOM 1725 C C . GLY A 1 222 ? -3.780 -17.919 -3.506 1.00 86.69 222 GLY A C 1
ATOM 1726 O O . GLY A 1 222 ? -4.973 -17.622 -3.580 1.00 86.69 222 GLY A O 1
ATOM 1727 N N . GLU A 1 223 ? -3.134 -18.585 -4.444 1.00 86.19 223 GLU A N 1
ATOM 1728 C CA . GLU A 1 223 ? -3.694 -19.190 -5.641 1.00 86.19 223 GLU A CA 1
ATOM 1729 C C . GLU A 1 223 ? -4.106 -20.656 -5.387 1.00 86.19 223 GLU A C 1
ATOM 1731 O O . GLU A 1 223 ? -3.793 -21.229 -4.330 1.00 86.19 223 GLU A O 1
ATOM 1736 N N . PRO A 1 224 ? -4.816 -21.299 -6.338 1.00 87.69 224 PRO A N 1
ATOM 1737 C CA . PRO A 1 224 ? -5.091 -22.731 -6.279 1.00 87.69 224 PRO A CA 1
ATOM 1738 C C . PRO A 1 224 ? -3.833 -23.574 -6.013 1.00 87.69 224 PRO A C 1
ATOM 1740 O O . PRO A 1 224 ? -2.709 -23.173 -6.307 1.00 87.69 224 PRO A O 1
ATOM 1743 N N . ASN A 1 225 ? -4.027 -24.777 -5.467 1.00 89.75 225 ASN A N 1
ATOM 1744 C CA . ASN A 1 225 ? -2.946 -25.691 -5.065 1.00 89.75 225 ASN A CA 1
ATOM 1745 C C . ASN A 1 225 ? -2.043 -25.161 -3.935 1.00 89.75 225 ASN A C 1
ATOM 1747 O O . ASN A 1 225 ? -0.904 -25.606 -3.798 1.00 89.75 225 ASN A O 1
ATOM 1751 N N . ASN A 1 226 ? -2.559 -24.250 -3.099 1.00 92.31 226 ASN A N 1
ATOM 1752 C CA . ASN A 1 226 ? -1.841 -23.688 -1.950 1.00 92.31 226 ASN A CA 1
ATOM 1753 C C . ASN A 1 226 ? -0.528 -22.987 -2.354 1.00 92.31 226 ASN A C 1
ATOM 1755 O O . ASN A 1 226 ? 0.483 -23.103 -1.660 1.00 92.31 226 ASN A O 1
ATOM 1759 N N . MET A 1 227 ? -0.532 -22.279 -3.486 1.00 94.12 227 MET A N 1
ATOM 1760 C CA . MET A 1 227 ? 0.613 -21.489 -3.945 1.00 94.12 227 MET A CA 1
ATOM 1761 C C . MET A 1 227 ? 0.420 -20.012 -3.616 1.00 94.12 227 MET A C 1
ATOM 1763 O O . MET A 1 227 ? -0.702 -19.517 -3.623 1.00 94.12 227 MET A O 1
ATOM 1767 N N . PHE A 1 228 ? 1.501 -19.285 -3.353 1.00 94.94 228 PHE A N 1
ATOM 1768 C CA . PHE A 1 228 ? 1.457 -17.824 -3.280 1.00 94.94 228 PHE A CA 1
ATOM 1769 C C . PHE A 1 228 ? 1.843 -17.153 -4.605 1.00 94.94 228 PHE A C 1
ATOM 1771 O O . PHE A 1 228 ? 1.367 -16.051 -4.887 1.00 94.94 228 PHE A O 1
ATOM 1778 N N . ALA A 1 229 ? 2.686 -17.818 -5.401 1.00 95.69 229 ALA A N 1
ATOM 1779 C CA . ALA A 1 229 ? 3.252 -17.329 -6.654 1.00 95.69 229 ALA A CA 1
ATOM 1780 C C . ALA A 1 229 ? 4.064 -16.021 -6.480 1.00 95.69 229 ALA A C 1
ATOM 1782 O O . ALA A 1 229 ? 3.802 -15.019 -7.140 1.00 95.69 229 ALA A O 1
ATOM 1783 N N . PRO A 1 230 ? 5.088 -15.988 -5.601 1.00 96.38 230 PRO A N 1
ATOM 1784 C CA . PRO A 1 230 ? 5.728 -14.745 -5.154 1.00 96.38 230 PRO A CA 1
ATOM 1785 C C . PRO A 1 230 ? 6.364 -13.908 -6.269 1.00 96.38 230 PRO A C 1
ATOM 1787 O O . PRO A 1 230 ? 6.444 -12.688 -6.141 1.00 96.38 230 PRO A O 1
ATOM 1790 N N . LYS A 1 231 ? 6.830 -14.550 -7.347 1.00 96.19 231 LYS A N 1
ATOM 1791 C CA . LYS A 1 231 ? 7.524 -13.894 -8.466 1.00 96.19 231 LYS A CA 1
ATOM 1792 C C . LYS A 1 231 ? 6.596 -13.464 -9.597 1.00 96.19 231 LYS A C 1
ATOM 1794 O O . LYS A 1 231 ? 7.044 -12.736 -10.475 1.00 96.19 231 LYS A O 1
ATOM 1799 N N . GLU A 1 232 ? 5.339 -13.895 -9.575 1.00 95.94 232 GLU A N 1
ATOM 1800 C CA . GLU A 1 232 ? 4.380 -13.527 -10.609 1.00 95.94 232 GLU A CA 1
ATOM 1801 C C . GLU A 1 232 ? 4.001 -12.052 -10.496 1.00 95.94 232 GLU A C 1
ATOM 1803 O O . GLU A 1 232 ? 3.919 -11.491 -9.398 1.00 95.94 232 GLU A O 1
ATOM 1808 N N . SER A 1 233 ? 3.779 -11.420 -11.646 1.00 96.19 233 SER A N 1
ATOM 1809 C CA . SER A 1 233 ? 3.365 -10.022 -11.711 1.00 96.19 233 SER A CA 1
ATOM 1810 C C . SER A 1 233 ? 1.878 -9.875 -11.421 1.00 96.19 233 SER A C 1
ATOM 1812 O O . SER A 1 233 ? 1.052 -10.568 -12.025 1.00 96.19 233 SER A O 1
ATOM 1814 N N . ALA A 1 234 ? 1.536 -8.918 -10.567 1.00 94.69 234 ALA A N 1
ATOM 1815 C CA . ALA A 1 234 ? 0.151 -8.613 -10.247 1.00 94.69 234 ALA A CA 1
ATOM 1816 C C . ALA A 1 234 ? -0.532 -7.786 -11.348 1.00 94.69 234 ALA A C 1
ATOM 1818 O O . ALA A 1 234 ? 0.099 -6.997 -12.059 1.00 94.69 234 ALA A O 1
ATOM 1819 N N . THR A 1 235 ? -1.841 -7.961 -11.470 1.00 96.06 235 THR A N 1
ATOM 1820 C CA . THR A 1 235 ? -2.709 -7.161 -12.343 1.00 96.06 235 THR A CA 1
ATOM 1821 C C . THR A 1 235 ? -3.234 -5.913 -11.631 1.00 96.06 235 THR A C 1
ATOM 1823 O O . THR A 1 235 ? -3.241 -5.821 -10.396 1.00 96.06 235 THR A O 1
ATOM 1826 N N . ARG A 1 236 ? -3.720 -4.939 -12.406 1.00 96.81 236 ARG A N 1
ATOM 1827 C CA . ARG A 1 236 ? -4.384 -3.737 -11.878 1.00 96.81 236 ARG A CA 1
ATOM 1828 C C . ARG A 1 236 ? -5.645 -4.086 -11.082 1.00 96.81 236 ARG A C 1
ATOM 1830 O O . ARG A 1 236 ? -5.892 -3.480 -10.039 1.00 96.81 236 ARG A O 1
ATOM 1837 N N . ALA A 1 237 ? -6.400 -5.098 -11.507 1.00 93.38 237 ALA A N 1
ATOM 1838 C CA . ALA A 1 237 ? -7.555 -5.611 -10.776 1.00 93.38 237 ALA A CA 1
ATOM 1839 C C . ALA A 1 237 ? -7.178 -6.227 -9.424 1.00 93.38 237 ALA A C 1
ATOM 1841 O O . ALA A 1 237 ? -7.833 -5.955 -8.416 1.00 93.38 237 ALA A O 1
ATOM 1842 N N . GLU A 1 238 ? -6.110 -7.025 -9.370 1.00 94.12 238 GLU A N 1
ATOM 1843 C CA . GLU A 1 238 ? -5.619 -7.587 -8.108 1.00 94.12 238 GLU A CA 1
ATOM 1844 C C . GLU A 1 238 ? -5.165 -6.491 -7.143 1.00 94.12 238 GLU A C 1
ATOM 1846 O O . GLU A 1 238 ? -5.537 -6.524 -5.967 1.00 94.12 238 GLU A O 1
ATOM 1851 N N . ALA A 1 239 ? -4.438 -5.484 -7.637 1.00 96.44 239 ALA A N 1
ATOM 1852 C CA . ALA A 1 239 ? -4.057 -4.322 -6.842 1.00 96.44 239 ALA A CA 1
ATOM 1853 C C . ALA A 1 239 ? -5.287 -3.590 -6.282 1.00 96.44 239 ALA A C 1
ATOM 1855 O O . ALA A 1 239 ? -5.357 -3.341 -5.076 1.00 96.44 239 ALA A O 1
ATOM 1856 N N . ALA A 1 240 ? -6.287 -3.305 -7.124 1.00 94.75 240 ALA A N 1
ATOM 1857 C CA . ALA A 1 240 ? -7.533 -2.668 -6.704 1.00 94.75 240 ALA A CA 1
ATOM 1858 C C . ALA A 1 240 ? -8.264 -3.499 -5.636 1.00 94.75 240 ALA A C 1
ATOM 1860 O O . ALA A 1 240 ? -8.677 -2.971 -4.604 1.00 94.75 240 ALA A O 1
ATOM 1861 N N . ALA A 1 241 ? -8.357 -4.816 -5.818 1.00 92.56 241 ALA A N 1
ATOM 1862 C CA . ALA A 1 241 ? -8.993 -5.698 -4.848 1.00 92.56 241 ALA A CA 1
ATOM 1863 C C . ALA A 1 241 ? -8.275 -5.699 -3.490 1.00 92.56 241 ALA A C 1
ATOM 1865 O O . ALA A 1 241 ? -8.929 -5.666 -2.445 1.00 92.56 241 ALA A O 1
ATOM 1866 N N . VAL A 1 242 ? -6.939 -5.711 -3.477 1.00 96.06 242 VAL A N 1
ATOM 1867 C CA . VAL A 1 242 ? -6.156 -5.644 -2.233 1.00 96.06 242 VAL A CA 1
ATOM 1868 C C . VAL A 1 242 ? -6.352 -4.294 -1.539 1.00 96.06 242 VAL A C 1
ATOM 1870 O O . VAL A 1 242 ? -6.637 -4.264 -0.342 1.00 96.06 242 VAL A O 1
ATOM 1873 N N . ILE A 1 243 ? -6.297 -3.181 -2.276 1.00 95.50 243 ILE A N 1
ATOM 1874 C CA . ILE A 1 243 ? -6.543 -1.830 -1.738 1.00 95.50 243 ILE A CA 1
ATOM 1875 C C . ILE A 1 243 ? -7.952 -1.721 -1.147 1.00 95.50 243 ILE A C 1
ATOM 1877 O O . ILE A 1 243 ? -8.137 -1.195 -0.048 1.00 95.50 243 ILE A O 1
ATOM 1881 N N . PHE A 1 244 ? -8.953 -2.255 -1.842 1.00 92.81 244 PHE A N 1
ATOM 1882 C CA . PHE A 1 244 ? -10.331 -2.254 -1.367 1.00 92.81 244 PHE A CA 1
ATOM 1883 C C . PHE A 1 244 ? -10.487 -3.058 -0.067 1.00 92.81 244 PHE A C 1
ATOM 1885 O O . PHE A 1 244 ? -11.138 -2.602 0.875 1.00 92.81 244 PHE A O 1
ATOM 1892 N N . ARG A 1 245 ? -9.813 -4.211 0.051 1.00 92.38 245 ARG A N 1
ATOM 1893 C CA . ARG A 1 245 ? -9.763 -4.974 1.311 1.00 92.38 245 ARG A CA 1
ATOM 1894 C C . ARG A 1 245 ? -9.090 -4.189 2.434 1.00 92.38 245 ARG A C 1
ATOM 1896 O O . ARG A 1 245 ? -9.598 -4.229 3.554 1.00 92.38 245 ARG A O 1
ATOM 1903 N N . ILE A 1 246 ? -8.009 -3.452 2.158 1.00 92.19 246 ILE A N 1
ATOM 1904 C CA . ILE A 1 246 ? -7.371 -2.567 3.149 1.00 92.19 246 ILE A CA 1
ATOM 1905 C C . ILE A 1 246 ? -8.383 -1.542 3.665 1.00 92.19 246 ILE A C 1
ATOM 1907 O O . ILE A 1 246 ? -8.528 -1.400 4.879 1.00 92.19 246 ILE A O 1
ATOM 1911 N N . LEU A 1 247 ? -9.111 -0.866 2.769 1.00 86.75 247 LEU A N 1
ATOM 1912 C CA . LEU A 1 247 ? -10.124 0.121 3.150 1.00 86.75 247 LEU A CA 1
ATOM 1913 C C . LEU A 1 247 ? -11.236 -0.482 3.998 1.00 86.75 247 LEU A C 1
ATOM 1915 O O . LEU A 1 247 ? -11.574 0.087 5.032 1.00 86.75 247 LEU A O 1
ATOM 1919 N N . ASN A 1 248 ? -11.779 -1.632 3.603 1.00 84.31 248 ASN A N 1
ATOM 1920 C CA . ASN A 1 248 ? -12.845 -2.284 4.360 1.00 84.31 248 ASN A CA 1
ATOM 1921 C C . ASN A 1 248 ? -12.354 -2.723 5.740 1.00 84.31 248 ASN A C 1
ATOM 1923 O O . ASN A 1 248 ? -13.024 -2.492 6.744 1.00 84.31 248 ASN A O 1
ATOM 1927 N N . LYS A 1 249 ? -11.148 -3.296 5.822 1.00 85.19 249 LYS A N 1
ATOM 1928 C CA . LYS A 1 249 ? -10.556 -3.714 7.096 1.00 85.19 249 LYS A CA 1
ATOM 1929 C C . LYS A 1 249 ? -10.291 -2.507 8.002 1.00 85.19 249 LYS A C 1
ATOM 1931 O O . LYS A 1 249 ? -10.687 -2.520 9.162 1.00 85.19 249 LYS A O 1
ATOM 1936 N N . ALA A 1 250 ? -9.689 -1.443 7.470 1.00 77.81 250 ALA A N 1
ATOM 1937 C CA . ALA A 1 250 ? -9.424 -0.209 8.207 1.00 77.81 250 ALA A CA 1
ATOM 1938 C C . ALA A 1 250 ? -10.714 0.526 8.614 1.00 77.81 250 ALA A C 1
ATOM 1940 O O . ALA A 1 250 ? -10.794 1.067 9.715 1.00 77.81 250 ALA A O 1
ATOM 1941 N N . GLY A 1 251 ? -11.739 0.523 7.760 1.00 74.06 251 GLY A N 1
ATOM 1942 C CA . GLY A 1 251 ? -13.064 1.066 8.057 1.00 74.06 251 GLY A CA 1
ATOM 1943 C C . GLY A 1 251 ? -13.750 0.308 9.192 1.00 74.06 251 GLY A C 1
ATOM 1944 O O . GLY A 1 251 ? -14.194 0.925 10.157 1.00 74.06 251 GLY A O 1
ATOM 1945 N N . ASN A 1 252 ? -13.740 -1.025 9.137 1.00 67.00 252 ASN A N 1
ATOM 1946 C CA . ASN A 1 252 ? -14.277 -1.877 10.199 1.00 67.00 252 ASN A CA 1
ATOM 1947 C C . ASN A 1 252 ? -13.528 -1.684 11.526 1.00 67.00 252 ASN A C 1
ATOM 1949 O O . ASN A 1 252 ? -14.155 -1.650 12.583 1.00 67.00 252 ASN A O 1
ATOM 1953 N N . LEU A 1 253 ? -12.202 -1.494 11.486 1.00 63.41 253 LEU A N 1
ATOM 1954 C CA . LEU A 1 253 ? -11.414 -1.157 12.677 1.00 63.41 253 LEU A CA 1
ATOM 1955 C C . LEU A 1 253 ? -11.866 0.171 13.297 1.00 63.41 253 LEU A C 1
ATOM 1957 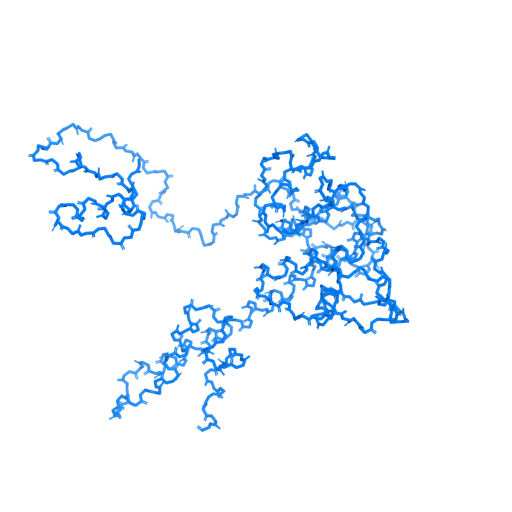O O . LEU A 1 253 ? -12.082 0.234 14.505 1.00 63.41 253 LEU A O 1
ATOM 1961 N N . LYS A 1 254 ? -12.063 1.217 12.486 1.00 70.25 254 LYS A N 1
ATOM 1962 C CA . LYS A 1 254 ? -12.579 2.508 12.970 1.00 70.25 254 LYS A CA 1
ATOM 1963 C C . LYS A 1 254 ? -13.992 2.381 13.545 1.00 70.25 254 LYS A C 1
ATOM 1965 O O . LYS A 1 254 ? -14.275 2.972 14.582 1.00 70.25 254 LYS A O 1
ATOM 1970 N N . ALA A 1 255 ? -14.863 1.598 12.909 1.00 63.62 255 ALA A N 1
ATOM 1971 C CA . ALA A 1 255 ? -16.215 1.345 13.406 1.00 63.62 255 ALA A CA 1
ATOM 1972 C C . ALA A 1 255 ? -16.194 0.645 14.776 1.00 63.62 255 ALA A C 1
ATOM 1974 O O . ALA A 1 255 ? -16.836 1.118 15.711 1.00 63.62 255 A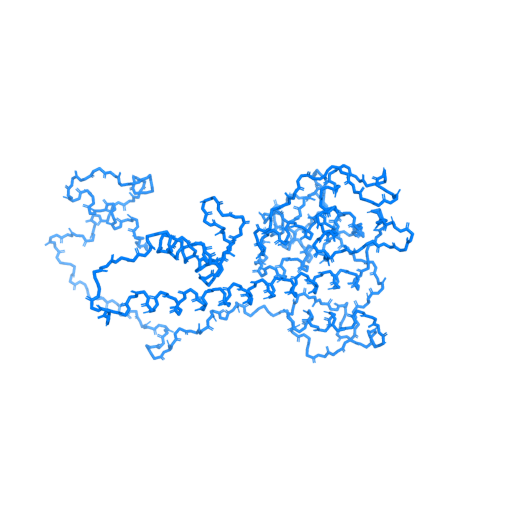LA A O 1
ATOM 1975 N N . SER A 1 256 ? -15.383 -0.407 14.927 1.00 69.50 256 SER A N 1
ATOM 1976 C CA . SER A 1 256 ? -15.200 -1.109 16.205 1.00 69.50 256 SER A CA 1
ATOM 1977 C C . SER A 1 256 ? -14.620 -0.202 17.299 1.00 69.50 256 SER A C 1
ATOM 1979 O O . SER A 1 256 ? -15.075 -0.247 18.441 1.00 69.50 256 SER A O 1
ATOM 1981 N N . GLN A 1 257 ? -13.662 0.670 16.965 1.00 74.94 257 GLN A N 1
ATOM 1982 C CA . GLN A 1 257 ? -13.114 1.650 17.912 1.00 74.94 257 GLN A CA 1
ATOM 1983 C C . GLN A 1 257 ? -14.157 2.686 18.341 1.00 74.94 257 GLN A C 1
ATOM 1985 O O . GLN A 1 257 ? -14.218 3.038 19.518 1.00 74.94 257 GLN A O 1
ATOM 1990 N N . ASN A 1 258 ? -14.998 3.156 17.417 1.00 75.69 258 ASN A N 1
ATOM 1991 C CA . ASN A 1 258 ? -16.093 4.070 17.738 1.00 75.69 258 ASN A CA 1
ATOM 1992 C C . ASN A 1 258 ? -17.133 3.409 18.649 1.00 75.69 258 ASN A C 1
ATOM 1994 O O . ASN A 1 258 ? -17.621 4.054 19.575 1.00 75.69 258 ASN A O 1
ATOM 1998 N N . GLU A 1 259 ? -17.432 2.128 18.427 1.00 82.00 259 GLU A N 1
ATOM 1999 C CA . GLU A 1 259 ? -18.310 1.354 19.304 1.00 82.00 259 GLU A CA 1
ATOM 2000 C C . GLU A 1 259 ? -17.719 1.227 20.717 1.00 82.00 259 GLU A C 1
ATOM 2002 O O . GLU A 1 259 ? -18.401 1.537 21.692 1.00 82.00 259 GLU A O 1
ATOM 2007 N N . LEU A 1 260 ? -16.438 0.856 20.843 1.00 81.75 260 LEU A N 1
ATOM 2008 C CA . LEU A 1 260 ? -15.749 0.798 22.139 1.00 81.75 260 LEU A CA 1
ATOM 2009 C C . LEU A 1 260 ? -15.743 2.160 22.837 1.00 81.75 260 LEU A C 1
ATOM 2011 O O . LEU A 1 260 ? -16.071 2.246 24.019 1.00 81.75 260 LEU A O 1
ATOM 2015 N N . LYS A 1 261 ? -15.430 3.232 22.103 1.00 85.50 261 LYS A N 1
ATOM 2016 C CA . LYS A 1 261 ? -15.472 4.603 22.620 1.00 85.50 261 LYS A CA 1
ATOM 2017 C C . LYS A 1 261 ? -16.865 4.967 23.133 1.00 85.50 261 LYS A C 1
ATOM 2019 O O . LYS A 1 261 ? -16.970 5.579 24.191 1.00 85.50 261 LYS A O 1
ATOM 2024 N N . HIS A 1 262 ? -17.920 4.594 22.409 1.00 81.38 262 HIS A N 1
ATOM 2025 C CA . HIS A 1 262 ? -19.296 4.840 22.833 1.00 81.38 262 HIS A CA 1
ATOM 2026 C C . HIS A 1 262 ? -19.643 4.069 24.113 1.00 81.38 262 HIS A C 1
ATOM 2028 O O . HIS A 1 262 ? -20.128 4.679 25.062 1.00 81.38 262 HIS A O 1
ATOM 2034 N N . LYS A 1 263 ? -19.323 2.769 24.187 1.00 85.38 263 LYS A N 1
ATOM 2035 C CA . LYS A 1 263 ? -19.551 1.956 25.396 1.00 85.38 263 LYS A CA 1
ATOM 2036 C C . LYS A 1 263 ? -18.831 2.534 26.613 1.00 85.38 263 LYS A C 1
ATOM 2038 O O . LYS A 1 263 ? -19.443 2.721 27.659 1.00 85.38 263 LYS A O 1
ATOM 2043 N N . TRP A 1 264 ? -17.560 2.907 26.459 1.00 83.31 264 TRP A N 1
ATOM 2044 C CA . TRP A 1 264 ? -16.784 3.537 27.529 1.00 83.31 264 TRP A CA 1
ATOM 2045 C C . TRP A 1 264 ? -17.304 4.923 27.923 1.00 83.31 264 TRP A C 1
ATOM 2047 O O . TRP A 1 264 ? -17.256 5.250 29.103 1.00 83.31 264 TRP A O 1
ATOM 2057 N N . ALA A 1 265 ? -17.838 5.714 26.987 1.00 84.19 265 ALA A N 1
ATOM 2058 C CA . ALA A 1 265 ? -18.477 6.993 27.303 1.00 84.19 265 ALA A CA 1
ATOM 2059 C C . ALA A 1 265 ? -19.771 6.811 28.116 1.00 84.19 265 ALA A C 1
ATOM 2061 O O . ALA A 1 265 ? -20.014 7.554 29.061 1.00 84.19 265 ALA A O 1
ATOM 2062 N N . VAL A 1 266 ? -20.580 5.798 27.787 1.00 82.56 266 VAL A N 1
ATOM 2063 C CA . VAL A 1 266 ? -21.791 5.462 28.555 1.00 82.56 266 VAL A CA 1
ATOM 2064 C C . VAL A 1 266 ? -21.429 4.922 29.942 1.00 82.56 266 VAL A C 1
ATOM 2066 O O . VAL A 1 266 ? -22.062 5.286 30.933 1.00 82.56 266 VAL A O 1
ATOM 2069 N N . ALA A 1 267 ? -20.412 4.061 30.032 1.00 81.81 267 ALA A N 1
ATOM 2070 C CA . ALA A 1 267 ? -19.944 3.511 31.300 1.00 81.81 267 ALA A CA 1
ATOM 2071 C C . ALA A 1 267 ? -19.359 4.598 32.213 1.00 81.81 267 ALA A C 1
ATOM 2073 O O . ALA A 1 267 ? -19.711 4.648 33.389 1.00 81.81 267 ALA A O 1
ATOM 2074 N N . SER A 1 268 ? -18.542 5.509 31.676 1.00 77.19 268 SER A N 1
ATOM 2075 C CA . SER A 1 268 ? -17.998 6.621 32.457 1.00 77.19 268 SER A CA 1
ATOM 2076 C C . SER A 1 268 ? -19.093 7.580 32.923 1.00 77.19 268 SER A C 1
ATOM 2078 O O . SER A 1 268 ? -19.074 8.006 34.071 1.00 77.19 268 SER A O 1
ATOM 2080 N N . GLU A 1 269 ? -20.105 7.867 32.100 1.00 75.88 269 GLU A N 1
ATOM 2081 C CA . GLU A 1 269 ? -21.250 8.678 32.527 1.00 75.88 269 GLU A CA 1
ATOM 2082 C C . GLU A 1 269 ? -21.982 8.048 33.723 1.00 75.88 269 GLU A C 1
ATOM 2084 O O . GLU A 1 269 ? -22.384 8.758 34.640 1.00 75.88 269 GLU A O 1
ATOM 2089 N N . LYS A 1 270 ? -22.127 6.716 33.757 1.00 73.81 270 LYS A N 1
ATOM 2090 C CA . LYS A 1 270 ? -22.690 6.006 34.918 1.00 73.81 270 LYS A CA 1
ATOM 2091 C C . LYS A 1 270 ? -21.777 6.076 36.141 1.00 73.81 270 LYS A C 1
ATOM 2093 O O . LYS A 1 270 ? -22.287 6.265 37.236 1.00 73.81 270 LYS A O 1
ATOM 2098 N N . MET A 1 271 ? -20.463 5.955 35.950 1.00 70.25 271 MET A N 1
ATOM 2099 C CA . MET A 1 271 ? -19.467 6.082 37.019 1.00 70.25 271 MET A CA 1
ATOM 2100 C C . MET A 1 271 ? -19.494 7.489 37.640 1.00 70.25 271 MET A C 1
ATOM 2102 O O . MET A 1 271 ? -19.455 7.617 38.854 1.00 70.25 271 MET A O 1
ATOM 2106 N N . PHE A 1 272 ? -19.643 8.551 36.843 1.00 64.94 272 PHE A N 1
ATOM 2107 C CA . PHE A 1 272 ? -19.581 9.942 37.321 1.00 64.94 272 PHE A CA 1
ATOM 2108 C C . PHE A 1 272 ? -20.941 10.604 37.594 1.00 64.94 272 PHE A C 1
ATOM 2110 O O . PHE A 1 272 ? -20.989 11.759 38.026 1.00 64.94 272 PHE A O 1
ATOM 2117 N N . LYS A 1 273 ? -22.063 9.911 37.361 1.00 60.25 273 LYS A N 1
ATOM 2118 C CA . LYS A 1 273 ? -23.386 10.359 37.814 1.00 60.25 273 LYS A CA 1
ATOM 2119 C C . LYS A 1 273 ? -23.427 10.219 39.333 1.00 60.25 273 LYS A C 1
ATOM 2121 O O . LYS A 1 273 ? -23.743 9.151 39.840 1.00 60.25 273 LYS A O 1
ATOM 2126 N N . GLY A 1 274 ? -23.087 11.296 40.044 1.00 54.16 274 GLY A N 1
ATOM 2127 C CA . GLY A 1 274 ? -23.079 11.410 41.511 1.00 54.16 274 GLY A CA 1
ATOM 2128 C C . GLY A 1 274 ? -24.463 11.283 42.163 1.00 54.16 274 GLY A C 1
ATOM 2129 O O . GLY A 1 274 ? -24.899 12.169 42.890 1.00 54.16 274 GLY A O 1
ATOM 2130 N N . THR A 1 275 ? -25.184 10.207 41.851 1.00 52.75 275 THR A N 1
ATOM 2131 C CA . THR A 1 275 ? -26.529 9.878 42.334 1.00 52.75 275 THR A CA 1
ATOM 2132 C C . THR A 1 275 ? -26.551 8.647 43.244 1.00 52.75 275 THR A C 1
ATOM 2134 O O . THR A 1 275 ? -27.626 8.296 43.724 1.00 52.75 275 THR A O 1
ATOM 2137 N N . SER A 1 276 ? -25.419 7.976 43.494 1.00 50.03 276 SER A N 1
ATOM 2138 C CA . SER A 1 276 ? -25.357 6.889 44.480 1.00 50.03 276 SER A CA 1
ATOM 2139 C C . SER A 1 276 ? -25.184 7.449 45.891 1.00 50.03 276 SER A C 1
ATOM 2141 O O . SER A 1 276 ? -24.354 8.318 46.134 1.00 50.03 276 SER A O 1
ATOM 2143 N N . GLN A 1 277 ? -25.977 6.927 46.825 1.00 50.25 277 GLN A N 1
ATOM 2144 C CA . GLN A 1 277 ? -25.845 7.159 48.268 1.00 50.25 277 GLN A CA 1
ATOM 2145 C C . GLN A 1 277 ? -24.649 6.416 48.895 1.00 50.25 277 GLN A C 1
ATOM 2147 O O . GLN A 1 277 ? -24.412 6.558 50.092 1.00 50.25 277 GLN A O 1
ATOM 2152 N N . ASP A 1 278 ? -23.915 5.641 48.098 1.00 50.19 278 ASP A N 1
ATOM 2153 C CA . ASP A 1 278 ? -22.757 4.860 48.518 1.00 50.19 278 ASP A CA 1
ATOM 2154 C C . ASP A 1 278 ? -21.460 5.668 48.340 1.00 50.19 278 ASP A C 1
ATOM 2156 O O . ASP A 1 278 ? -21.333 6.425 47.374 1.00 50.19 278 ASP A O 1
ATOM 2160 N N . GLU A 1 279 ? -20.509 5.505 49.270 1.00 47.38 279 GLU A N 1
ATOM 2161 C CA . GLU A 1 279 ? -19.150 6.065 49.178 1.00 47.38 279 GLU A CA 1
ATOM 2162 C C . GLU A 1 279 ? -18.503 5.716 47.827 1.00 47.38 279 GLU A C 1
ATOM 2164 O O . GLU A 1 279 ? -18.797 4.657 47.273 1.00 47.38 279 GLU A O 1
ATOM 2169 N N . ASP A 1 280 ? -17.621 6.595 47.324 1.00 49.78 280 ASP A N 1
ATOM 2170 C CA . ASP A 1 280 ? -16.874 6.518 46.055 1.00 49.78 280 ASP A CA 1
ATOM 2171 C C . ASP A 1 280 ? -16.046 5.220 45.893 1.00 49.78 280 ASP A C 1
ATOM 2173 O O . ASP A 1 280 ? -14.823 5.237 45.767 1.00 49.78 280 ASP A O 1
ATOM 2177 N N . ASN A 1 281 ? -16.688 4.055 45.836 1.00 50.59 281 ASN A N 1
ATOM 2178 C CA . ASN A 1 281 ? -16.070 2.772 45.522 1.00 50.59 281 ASN A CA 1
ATOM 2179 C C . ASN A 1 281 ? -15.995 2.601 43.998 1.00 50.59 281 ASN A C 1
ATOM 2181 O O . ASN A 1 281 ? -16.390 1.586 43.420 1.00 50.59 281 ASN A O 1
ATOM 2185 N N . GLN A 1 282 ? -15.537 3.665 43.334 1.00 60.19 282 GLN A N 1
ATOM 2186 C CA . GLN A 1 282 ? -15.227 3.687 41.914 1.00 60.19 282 GLN A CA 1
ATOM 2187 C C . GLN A 1 282 ? -14.161 2.617 41.694 1.00 60.19 282 GLN A C 1
ATOM 2189 O O . GLN A 1 282 ? -13.076 2.701 42.264 1.00 60.19 282 GLN A O 1
ATOM 2194 N N . ASN A 1 283 ? -14.460 1.595 40.893 1.00 71.06 283 ASN A N 1
ATOM 2195 C CA . ASN A 1 283 ? -13.485 0.568 40.550 1.00 71.06 283 ASN A CA 1
ATOM 2196 C C . ASN A 1 283 ? -12.284 1.240 39.856 1.00 71.06 283 ASN A C 1
ATOM 2198 O O . ASN A 1 283 ? -12.322 1.537 38.660 1.00 71.06 283 ASN A O 1
ATOM 2202 N N . GLU A 1 284 ? -11.222 1.497 40.623 1.00 72.94 284 GLU A N 1
ATOM 2203 C CA . GLU A 1 284 ? -10.023 2.217 40.184 1.00 72.94 284 GLU A CA 1
ATOM 2204 C C . GLU A 1 284 ? -9.423 1.566 38.928 1.00 72.94 284 GLU A C 1
ATOM 2206 O O . GLU A 1 284 ? -8.934 2.237 38.019 1.00 72.94 284 GLU A O 1
ATOM 2211 N N . ALA A 1 285 ? -9.545 0.241 38.822 1.00 76.38 285 ALA A N 1
ATOM 2212 C CA . ALA A 1 285 ? -9.066 -0.526 37.685 1.00 76.38 285 ALA A CA 1
ATOM 2213 C C . ALA A 1 285 ? -9.876 -0.270 36.400 1.00 76.38 285 ALA A C 1
ATOM 2215 O O . ALA A 1 285 ? -9.300 -0.325 35.308 1.00 76.38 285 ALA A O 1
ATOM 2216 N N . LEU A 1 286 ? -11.178 0.017 36.505 1.00 79.19 286 LEU A N 1
ATOM 2217 C CA . LEU A 1 286 ? -12.015 0.449 35.380 1.00 79.19 286 LEU A CA 1
ATOM 2218 C C . LEU A 1 286 ? -11.722 1.904 35.004 1.00 79.19 286 LEU A C 1
ATOM 2220 O O . LEU A 1 286 ? -11.586 2.209 33.819 1.00 79.19 286 LEU A O 1
ATOM 2224 N N . LEU A 1 287 ? -11.545 2.783 35.994 1.00 79.56 287 LEU A N 1
ATOM 2225 C CA . LEU A 1 287 ? -11.226 4.193 35.769 1.00 79.56 287 LEU A CA 1
ATOM 2226 C C . LEU A 1 287 ? -9.864 4.375 35.078 1.00 79.56 287 LEU A C 1
ATOM 2228 O O . LEU A 1 287 ? -9.767 5.053 34.052 1.00 79.56 287 LEU A O 1
ATOM 2232 N N . ASN A 1 288 ? -8.821 3.713 35.582 1.00 85.69 288 ASN A N 1
ATOM 2233 C CA . ASN A 1 288 ? -7.474 3.766 35.008 1.00 85.69 288 ASN A CA 1
ATOM 2234 C C . ASN A 1 288 ? -7.457 3.257 33.557 1.00 85.69 288 ASN A C 1
ATOM 2236 O O . ASN A 1 288 ? -6.782 3.830 32.695 1.00 85.69 288 ASN A O 1
ATOM 2240 N N . ARG A 1 289 ? -8.255 2.224 33.254 1.00 86.69 289 ARG A N 1
ATOM 2241 C CA . ARG A 1 289 ? -8.453 1.724 31.887 1.00 86.69 289 ARG A CA 1
ATOM 2242 C C . ARG A 1 289 ? -9.203 2.711 31.006 1.00 86.69 289 ARG A C 1
ATOM 2244 O O . ARG A 1 289 ? -8.753 2.952 29.889 1.00 86.69 289 ARG A O 1
ATOM 2251 N N . ALA A 1 290 ? -10.287 3.316 31.492 1.00 83.31 290 ALA A N 1
ATOM 2252 C CA . ALA A 1 290 ? -11.040 4.329 30.752 1.00 83.31 290 ALA A CA 1
ATOM 2253 C C . ALA A 1 290 ? -10.135 5.498 30.331 1.00 83.31 290 ALA A C 1
ATOM 2255 O O . ALA A 1 290 ? -10.119 5.899 29.162 1.00 83.31 290 ALA A O 1
ATOM 2256 N N . ILE A 1 291 ? -9.324 6.000 31.269 1.00 84.75 291 ILE A N 1
ATOM 2257 C CA . ILE A 1 291 ? -8.359 7.076 31.023 1.00 84.75 291 ILE A CA 1
ATOM 2258 C C . ILE A 1 291 ? -7.319 6.617 30.000 1.00 84.75 291 ILE A C 1
ATOM 2260 O O . ILE A 1 291 ? -7.137 7.279 28.978 1.00 84.75 291 ILE A O 1
ATOM 2264 N N . TRP A 1 292 ? -6.692 5.456 30.202 1.00 88.19 292 TRP A N 1
ATOM 2265 C CA . TRP A 1 292 ? -5.713 4.920 29.256 1.00 88.19 292 TRP A CA 1
ATOM 2266 C C . TRP A 1 292 ? -6.283 4.767 27.843 1.00 88.19 292 TRP A C 1
ATOM 2268 O O . TRP A 1 292 ? -5.691 5.253 26.880 1.00 88.19 292 TRP A O 1
ATOM 2278 N N . TYR A 1 293 ? -7.447 4.132 27.703 1.00 86.38 293 TYR A N 1
ATOM 2279 C CA . TYR A 1 293 ? -8.080 3.905 26.409 1.00 86.38 293 TYR A CA 1
ATOM 2280 C C . TYR A 1 293 ? -8.480 5.208 25.726 1.00 86.38 293 TYR A C 1
ATOM 2282 O O . TYR A 1 293 ? -8.249 5.337 24.524 1.00 86.38 293 TYR A O 1
ATOM 2290 N N . SER A 1 294 ? -8.989 6.196 26.465 1.00 83.81 294 SER A N 1
ATOM 2291 C CA . SER A 1 294 ? -9.301 7.514 25.900 1.00 83.81 294 SER A CA 1
ATOM 2292 C C . SER A 1 294 ? -8.053 8.232 25.378 1.00 83.81 294 SER A C 1
ATOM 2294 O O . SER A 1 294 ? -8.061 8.723 24.249 1.00 83.81 294 SER A O 1
ATOM 2296 N N . VAL A 1 295 ? -6.950 8.200 26.134 1.00 86.81 295 VAL A N 1
ATOM 2297 C CA . VAL A 1 295 ? -5.664 8.799 25.744 1.00 86.81 295 VAL A CA 1
ATOM 2298 C C . VAL A 1 295 ? -5.040 8.061 24.558 1.00 86.81 295 VAL A C 1
ATOM 2300 O O . VAL A 1 295 ? -4.430 8.680 23.688 1.00 86.81 295 VAL A O 1
ATOM 2303 N N . LYS A 1 296 ? -5.187 6.734 24.493 1.00 83.19 296 LYS A N 1
ATOM 2304 C CA . LYS A 1 296 ? -4.640 5.905 23.409 1.00 83.19 296 LYS A CA 1
ATOM 2305 C C . LYS A 1 296 ? -5.594 5.716 22.226 1.00 83.19 296 LYS A C 1
ATOM 2307 O O . LYS A 1 296 ? -5.247 5.017 21.281 1.00 83.19 296 LYS A O 1
ATOM 2312 N N . GLY A 1 297 ? -6.780 6.323 22.243 1.00 78.25 297 GLY A N 1
ATOM 2313 C CA . GLY A 1 297 ? -7.747 6.227 21.147 1.00 78.25 297 GLY A CA 1
ATOM 2314 C C . GLY A 1 297 ? -8.325 4.823 20.934 1.00 78.25 297 GLY A C 1
ATOM 2315 O O . GLY A 1 297 ? -8.580 4.443 19.797 1.00 78.25 297 GLY A O 1
ATOM 2316 N N . PHE A 1 298 ? -8.514 4.048 22.009 1.00 80.56 298 PHE A N 1
ATOM 2317 C CA . PHE A 1 298 ? -9.183 2.734 22.009 1.00 80.56 298 PHE A CA 1
ATOM 2318 C C . PHE A 1 298 ? -8.561 1.685 21.070 1.00 80.56 298 PHE A C 1
ATOM 2320 O O . PHE A 1 298 ? -9.226 0.743 20.647 1.00 80.56 298 PHE A O 1
ATOM 2327 N N . ASN A 1 299 ? -7.272 1.826 20.752 1.00 76.62 299 ASN A N 1
ATOM 2328 C CA . ASN A 1 299 ? -6.539 0.907 19.873 1.00 76.62 299 ASN A CA 1
ATOM 2329 C C . ASN A 1 299 ? -5.362 0.196 20.561 1.00 76.62 299 ASN A C 1
ATOM 2331 O O . ASN A 1 299 ? -4.770 -0.711 19.981 1.00 76.62 299 ASN A O 1
ATOM 2335 N N . THR A 1 300 ? -5.026 0.602 21.787 1.00 80.56 300 THR A N 1
ATOM 2336 C CA . THR A 1 300 ? -3.899 0.073 22.559 1.00 80.56 300 THR A CA 1
ATOM 2337 C C . THR A 1 300 ? -4.433 -0.528 23.860 1.00 80.56 300 THR A C 1
ATOM 2339 O O . THR A 1 300 ? -5.083 0.204 24.613 1.00 80.56 300 THR A O 1
ATOM 2342 N N . PRO A 1 301 ? -4.182 -1.822 24.147 1.00 84.50 301 PRO A N 1
ATOM 2343 C CA . PRO A 1 301 ? -4.616 -2.453 25.391 1.00 84.50 301 PRO A CA 1
ATOM 2344 C C . PRO A 1 301 ? -3.984 -1.765 26.607 1.00 84.50 301 PRO A C 1
ATOM 2346 O O . PRO A 1 301 ? -2.900 -1.181 26.512 1.00 84.50 301 PRO A O 1
ATOM 2349 N N . TYR A 1 302 ? -4.668 -1.817 27.748 1.00 85.88 302 TYR A N 1
ATOM 2350 C CA . TYR A 1 302 ? -4.103 -1.389 29.022 1.00 85.88 302 TYR A CA 1
ATOM 2351 C C . TYR A 1 302 ? -2.929 -2.311 29.380 1.00 85.88 302 TYR A C 1
ATOM 2353 O O . TYR A 1 302 ? -2.981 -3.494 29.034 1.00 85.88 302 TYR A O 1
ATOM 2361 N N . PRO A 1 303 ? -1.856 -1.829 30.033 1.00 87.56 303 PRO A N 1
ATOM 2362 C CA . PRO A 1 303 ? -0.744 -2.693 30.421 1.00 87.56 303 PRO A CA 1
ATOM 2363 C C . PRO A 1 303 ? -1.225 -3.941 31.184 1.00 87.56 303 PRO A C 1
ATOM 2365 O O . PRO A 1 303 ? -1.857 -3.830 32.231 1.00 87.56 303 PRO A O 1
ATOM 2368 N N . GLY A 1 304 ? -0.938 -5.129 30.639 1.00 84.38 304 GLY A N 1
ATOM 2369 C CA . GLY A 1 304 ? -1.388 -6.425 31.173 1.00 84.38 304 GLY A CA 1
ATOM 2370 C C . GLY A 1 304 ? -2.629 -7.020 30.490 1.00 84.38 304 GLY A C 1
ATOM 2371 O O . GLY A 1 304 ? -2.844 -8.229 30.575 1.00 84.38 304 GLY A O 1
ATOM 2372 N N . ASP A 1 305 ? -3.401 -6.224 29.749 1.00 83.62 305 ASP A N 1
ATOM 2373 C CA . ASP A 1 305 ? -4.566 -6.695 29.000 1.00 83.62 305 ASP A CA 1
ATOM 2374 C C . ASP A 1 305 ? -4.140 -7.286 27.638 1.00 83.62 305 ASP A C 1
ATOM 2376 O O . ASP A 1 305 ? -3.232 -6.798 26.964 1.00 83.62 305 ASP A O 1
ATOM 2380 N N . ARG A 1 306 ? -4.821 -8.353 27.194 1.00 80.56 306 ARG A N 1
ATOM 2381 C CA . ARG A 1 306 ? -4.547 -9.005 25.893 1.00 80.56 306 ARG A CA 1
ATOM 2382 C C . ARG A 1 306 ? -5.132 -8.248 24.697 1.00 80.56 306 ARG A C 1
ATOM 2384 O O . ARG A 1 306 ? -4.673 -8.426 23.574 1.00 80.56 306 ARG A O 1
ATOM 2391 N N . LYS A 1 307 ? -6.177 -7.458 24.932 1.00 81.62 307 LYS A N 1
ATOM 2392 C CA . LYS A 1 307 ? -6.892 -6.642 23.944 1.00 81.62 307 LYS A CA 1
ATOM 2393 C C . LYS A 1 307 ? -7.512 -5.433 24.646 1.00 81.62 307 LYS A C 1
ATOM 2395 O O . LYS A 1 307 ? -7.566 -5.398 25.870 1.00 81.62 307 LYS A O 1
ATOM 2400 N N . VAL A 1 308 ? -7.989 -4.460 23.874 1.00 83.25 308 VAL A N 1
ATOM 2401 C CA . VAL A 1 308 ? -8.892 -3.433 24.410 1.00 83.25 308 VAL A CA 1
ATOM 2402 C C . VAL A 1 308 ? -10.237 -4.106 24.666 1.00 83.25 308 VAL A C 1
ATOM 2404 O O . VAL A 1 3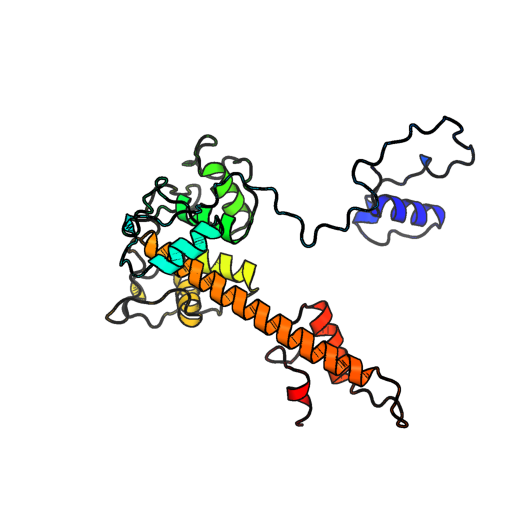08 ? -10.829 -4.668 23.745 1.00 83.25 308 VAL A O 1
ATOM 2407 N N . TYR A 1 309 ? -10.680 -4.090 25.915 1.00 85.19 309 TYR A N 1
ATOM 2408 C CA . TYR A 1 309 ? -11.943 -4.688 26.339 1.00 85.19 309 TYR A CA 1
ATOM 2409 C C . TYR A 1 309 ? -13.050 -3.628 26.412 1.00 85.19 309 TYR A C 1
ATOM 2411 O O . TYR A 1 309 ? -12.785 -2.442 26.652 1.00 85.19 309 TYR A O 1
ATOM 2419 N N . ALA A 1 310 ? -14.292 -4.055 26.210 1.00 86.06 310 ALA A N 1
ATOM 2420 C CA . ALA A 1 310 ? -15.468 -3.253 26.512 1.00 86.06 310 ALA A CA 1
ATOM 2421 C C . ALA A 1 310 ? -15.705 -3.200 28.037 1.00 86.06 310 ALA A C 1
ATOM 2423 O O . ALA A 1 310 ? -15.291 -4.126 28.738 1.00 86.06 310 ALA A O 1
ATOM 2424 N N . PRO A 1 311 ? -16.358 -2.149 28.568 1.00 84.06 311 PRO A N 1
ATOM 2425 C CA . PRO A 1 311 ? -16.631 -2.034 30.003 1.00 84.06 311 PRO A CA 1
ATOM 2426 C C . PRO A 1 311 ? -17.342 -3.265 30.578 1.00 84.06 311 PRO A C 1
ATOM 2428 O O . PRO A 1 311 ? -16.982 -3.739 31.648 1.00 84.06 311 PRO A O 1
ATOM 2431 N N . GLU A 1 312 ? -18.288 -3.833 29.826 1.00 82.94 312 GLU A N 1
ATOM 2432 C CA . GLU A 1 312 ? -19.120 -4.958 30.268 1.00 82.94 312 GLU A CA 1
ATOM 2433 C C . GLU A 1 312 ? -18.338 -6.282 30.354 1.00 82.94 312 GLU A C 1
ATOM 2435 O O . GLU A 1 312 ? -18.784 -7.235 30.988 1.00 82.94 312 GLU A O 1
ATOM 2440 N N . GLU A 1 313 ? -17.160 -6.367 29.724 1.00 83.62 313 GLU A N 1
ATOM 2441 C CA . GLU A 1 313 ? -16.294 -7.552 29.798 1.00 83.62 313 GLU A CA 1
ATOM 2442 C C . GLU A 1 313 ? -15.563 -7.662 31.150 1.00 83.62 313 GLU A C 1
ATOM 2444 O O . GLU A 1 313 ? -14.952 -8.694 31.424 1.00 83.62 313 GLU A O 1
ATOM 2449 N N . PHE A 1 314 ? -15.630 -6.628 31.996 1.00 73.12 314 PHE A N 1
ATOM 2450 C CA . PHE A 1 314 ? -15.005 -6.606 33.321 1.00 73.12 314 PHE A CA 1
ATOM 2451 C C . PHE A 1 314 ? -15.980 -6.870 34.473 1.00 73.12 314 PHE A C 1
ATOM 2453 O O . PHE A 1 314 ? -15.522 -7.192 35.564 1.00 73.12 314 PHE A O 1
ATOM 2460 N N . ASP A 1 315 ? -17.292 -6.804 34.235 1.00 56.88 315 ASP A N 1
ATOM 2461 C CA . ASP A 1 315 ? -18.325 -6.990 35.269 1.00 56.88 315 ASP A CA 1
ATOM 2462 C C . ASP A 1 315 ? -18.560 -8.473 35.651 1.00 56.88 315 ASP A C 1
ATOM 2464 O O . ASP A 1 315 ? -19.435 -8.774 36.459 1.00 56.88 315 ASP A O 1
ATOM 2468 N N . ASN A 1 316 ? -17.790 -9.417 35.087 1.00 42.19 316 ASN A N 1
ATOM 2469 C CA . ASN A 1 316 ? -17.983 -10.869 35.252 1.00 42.19 316 ASN A CA 1
ATOM 2470 C C . ASN A 1 316 ? -16.877 -11.595 36.053 1.00 42.19 316 ASN A C 1
ATOM 2472 O O . ASN A 1 316 ? -16.782 -12.819 35.947 1.00 42.19 316 ASN A O 1
ATOM 2476 N N . ASN A 1 317 ? -16.047 -10.891 36.832 1.00 38.16 317 ASN A N 1
ATOM 2477 C CA . ASN A 1 317 ? -15.044 -11.507 37.720 1.00 38.16 317 ASN A CA 1
ATOM 2478 C C . ASN A 1 317 ? -15.151 -11.008 39.160 1.00 38.16 317 ASN A C 1
ATOM 2480 O O . ASN A 1 317 ? -15.092 -9.774 39.348 1.00 38.16 317 ASN A O 1
#

InterPro domains:
  IPR001119 S-layer homology domain [PF00395] (73-115)
  IPR001119 S-layer homology domain [PF00395] (133-174)
  IPR001119 S-layer homology domain [PF00395] (197-240)
  IPR001119 S-layer homology domain [PS51272] (69-132)
  IPR001119 S-layer homology domain [PS51272] (133-191)
  IPR001119 S-layer homology domain [PS51272] (194-257)
  IPR051465 Cell Envelope Structural Component [PTHR43308] (69-127)

Sequence (317 aa):
MYTQIDMVKTIEQILGLPPMNQMDAAATPMYNAFTDKADLEPYDVIQNKIPLDKMNEGSASVPSYNGGSHSGSFKDIDGHWAKDAIEALASKGIIKGEDENHFAPDNKITRAEFASMMIRLLNIPEEIYNNEFKDVTSGDWYAKAIEAAYKAGIIVGDGSTMRPNDSISREEMAAIVMRVYEKLSKYKEENINKTTFADDSKISNWAKQAIANINKIGLMMGEPNNMFAPKESATRAEAAAVIFRILNKAGNLKASQNELKHKWAVASEKMFKGTSQDEDNQNEALLNRAIWYSVKGFNTPYPGDRKVYAPEEFDNN

Radius of gyration: 26.5 Å; chains: 1; bounding box: 47×80×69 Å

Foldseek 3Di:
DDDPLLVVLQVCVVVVHDQPDPSNVVHDHPPVVDDPDDDPPDDPDDPDPDDPPDDDPPPPPLPPDPLDQLPDQAPVCVVPPLRVLVNVCSNLSLADAPDSRHNQQFAFDFLLRLLSSLCSLVVFDFAQADQQAPPDDSPDPSRRSVRRCVVLVLDDDPRRHNRGGDFDFLLRLLSSLQSSLCVLQVDDFDPFQAAPAPVRVVRDSVSRRSVRRCCVLPLDHDDPPRHNRRGDGDGNSNSSSSSSSSVVSSVVSVVVLVVLLVLLVVVVCVLPPPPDPDPNPRVVVSVVLSVVCVVVSVNDGDVPDPHRDHSVVPVPD

Organism: NCBI:txid2755338

Secondary structure (DSSP, 8-state):
---HHHHHHHHHHHHTPPPSSHHHHHSPP-GGGS-SS---SP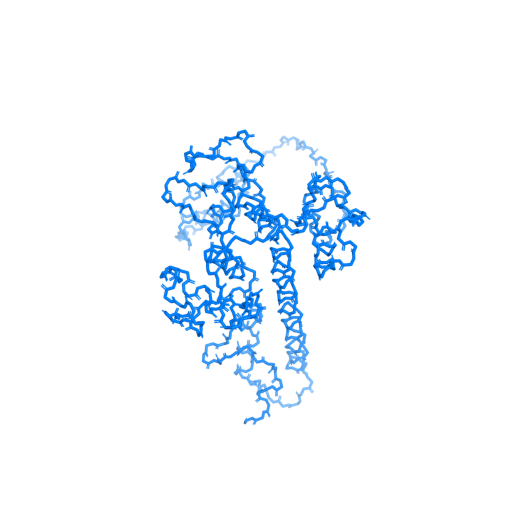P-----SS-TT----SS-------S----S--GGGTT-TTHHHHHHHHTTTSS--SSSS---TTSBPBHHHHHHHHHHHTTPPP------STT--TTSTTHHHHHHHHHTTS---BTTB--TTSBPBHHHHHHHHHHHHHHHH----------SSTTGGGS-HHHHHHHHHHHHHTSS-PBGGGB--TTSBPBHHHHHHHHHHHHHHHHHHHHHHHHHHHHHHHHHHHHH----SS-----HHHHHHHHHHHHHTT-SPPTT-SSPPPGGGSTT-

pLDDT: mean 83.16, std 14.78, range [31.19, 97.25]